Protein AF-A0A1Q9F439-F1 (afdb_monomer_lite)

Sequence (321 aa):
MSSTDAGDPAGPLLIVIPGRSGREPVLRRLVAEVGPVAVLVPARFASYCAWAHSLAAAWIEFGSPGGAPTAPICADEAWEAVSRWMAAGGPKPLGCTTWDEWGIEICAHLCAKERLNLPYTPLETVRQVRNKARFREACVKGGVPAPRFANIHSKAESSLPSGCLSTRGPVPHFAVVPAPGDKAPPNLQSRPLAPAAARLMRTCSALTSGPASCAATQQVTQRVQALHDDDPAVPEDLKPGLVAILAHLATLPLSRPAAWTFPVILKPAKGAGSYYCLKAESEDHLLEAFPRLNESLLGEQKTPQEDAAAGWVLEARIGKP

Foldseek 3Di:
DDPDPPDDPAAAEEEECQAAPVCVVVLQVCCVPVNAYEYEYELCCCVRRVNCVVSHPYYWYFDDNPDQLQAQDDLVRSQVRVVVCVVVVHDQHQYYDYPFQSCQLSRLSCCDCVHSVYDHDHSVNSVQCQFQVSVQVVCVVVVHDDFFKAFDADLVCLPALGPDGPPDDDDDDDDDDDDDDDDDDDDPPDDDDDPVVVVLVVLLVVPVVDPRALVSLVVNLVVLVCCLPPDPPDDPVCNVVSVVSNVVSVVPPSDRRDPADDQKWKDQRGDDDCQLIDGQGDSVSCSVCVVVSLCCQCVDSNHHPVSSSSGMMIGRDPDDD

Organism: Symbiodinium mic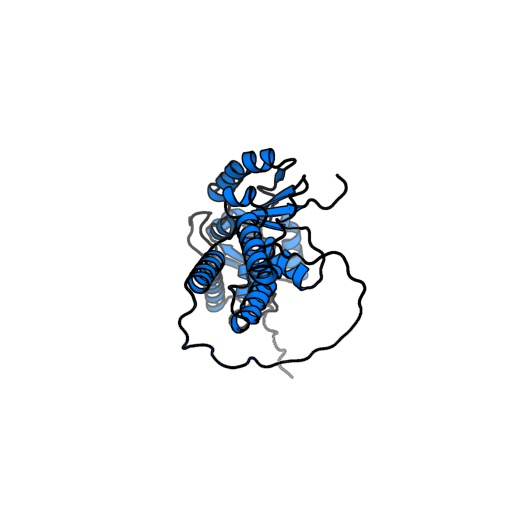roadriaticum (NCBI:txid2951)

Structure (mmCIF, N/CA/C/O backbone):
data_AF-A0A1Q9F439-F1
#
_entry.id   AF-A0A1Q9F439-F1
#
loop_
_atom_site.group_PDB
_atom_site.id
_atom_site.type_symbol
_atom_site.label_atom_id
_atom_site.label_alt_id
_atom_site.label_comp_id
_atom_site.label_asym_id
_atom_site.label_entity_id
_atom_site.label_seq_id
_atom_site.pdbx_PDB_ins_code
_atom_site.Cartn_x
_atom_site.Cartn_y
_atom_site.Cartn_z
_atom_site.occupancy
_atom_site.B_iso_or_equiv
_atom_site.auth_seq_id
_atom_site.auth_comp_id
_atom_site.auth_asym_id
_atom_site.auth_atom_id
_atom_site.pdbx_PDB_model_num
ATOM 1 N N . MET A 1 1 ? 19.043 -26.797 -41.240 1.00 45.38 1 MET A N 1
ATOM 2 C CA . MET A 1 1 ? 19.751 -25.974 -40.239 1.00 45.38 1 MET A CA 1
ATOM 3 C C . MET A 1 1 ? 18.736 -24.964 -39.738 1.00 45.38 1 MET A C 1
ATOM 5 O O . MET A 1 1 ? 18.453 -24.010 -40.449 1.00 45.38 1 MET A O 1
ATOM 9 N N . SER A 1 2 ? 18.061 -25.277 -38.629 1.00 46.69 2 SER A N 1
ATOM 10 C CA . SER A 1 2 ? 17.077 -24.378 -38.023 1.00 46.69 2 SER A CA 1
ATOM 11 C C . SER A 1 2 ? 17.818 -23.164 -37.482 1.00 46.69 2 SER A C 1
ATOM 13 O O . SER A 1 2 ? 18.817 -23.325 -36.779 1.00 46.69 2 SER A O 1
ATOM 15 N N . SER A 1 3 ? 17.354 -21.972 -37.847 1.00 54.41 3 SER A N 1
ATOM 16 C CA . SER A 1 3 ? 17.795 -20.728 -37.233 1.00 54.41 3 SER A CA 1
ATOM 17 C C . SER A 1 3 ? 17.699 -20.890 -35.724 1.00 54.41 3 SER A C 1
ATOM 19 O O . SER A 1 3 ? 16.640 -21.222 -35.198 1.00 54.41 3 SER A O 1
ATOM 21 N N . THR A 1 4 ? 18.821 -20.717 -35.040 1.00 50.94 4 THR A N 1
ATOM 22 C CA . THR A 1 4 ? 18.837 -20.454 -33.609 1.00 50.94 4 THR A CA 1
ATOM 23 C C . THR A 1 4 ? 17.909 -19.272 -33.376 1.00 50.94 4 THR A C 1
ATOM 25 O O . THR A 1 4 ? 18.249 -18.160 -33.784 1.00 50.94 4 THR A O 1
ATOM 28 N N . ASP A 1 5 ? 16.735 -19.529 -32.795 1.00 56.59 5 ASP A N 1
ATOM 29 C CA . ASP A 1 5 ? 15.923 -18.501 -32.157 1.00 56.59 5 ASP A CA 1
ATOM 30 C C . ASP A 1 5 ? 16.870 -17.758 -31.222 1.00 56.59 5 ASP A C 1
ATOM 32 O O . ASP A 1 5 ? 17.299 -18.287 -30.192 1.00 56.59 5 ASP A O 1
ATOM 36 N N . ALA A 1 6 ? 17.290 -16.566 -31.636 1.00 56.91 6 ALA A N 1
ATOM 37 C CA . ALA A 1 6 ? 17.913 -15.618 -30.742 1.00 56.91 6 ALA A CA 1
ATOM 38 C C . ALA A 1 6 ? 16.811 -15.268 -29.746 1.00 56.91 6 ALA A C 1
ATOM 40 O O . ALA A 1 6 ? 15.977 -14.417 -30.036 1.00 56.91 6 ALA A O 1
ATOM 41 N N . GLY A 1 7 ? 16.727 -16.052 -28.663 1.00 65.88 7 GLY A N 1
ATOM 42 C CA . GLY A 1 7 ? 15.668 -15.942 -27.674 1.00 65.88 7 GLY A CA 1
ATOM 43 C C . GLY A 1 7 ? 15.527 -14.483 -27.288 1.00 65.88 7 GLY A C 1
ATOM 44 O O . GLY A 1 7 ? 16.537 -13.842 -26.982 1.00 65.88 7 GLY A O 1
ATOM 45 N N . ASP A 1 8 ? 14.302 -13.966 -27.391 1.00 69.06 8 ASP A N 1
ATOM 46 C CA . ASP A 1 8 ? 14.016 -12.571 -27.084 1.00 69.06 8 ASP A CA 1
ATOM 47 C C . ASP A 1 8 ? 14.714 -12.199 -25.771 1.00 69.06 8 ASP A C 1
ATOM 49 O O . ASP A 1 8 ? 14.625 -12.962 -24.796 1.00 69.06 8 ASP A O 1
ATOM 53 N N . PRO A 1 9 ? 15.457 -11.078 -25.734 1.00 72.06 9 PRO A N 1
ATOM 54 C CA . PRO A 1 9 ? 16.192 -10.692 -24.545 1.00 72.06 9 PRO A CA 1
ATOM 55 C C . PRO A 1 9 ? 15.224 -10.649 -23.364 1.00 72.06 9 PRO A C 1
ATOM 57 O O . PRO A 1 9 ? 14.194 -9.974 -23.414 1.00 72.06 9 PRO A O 1
ATOM 60 N N . ALA A 1 10 ? 15.549 -11.407 -22.315 1.00 85.75 10 ALA A N 1
ATOM 61 C CA . ALA A 1 10 ? 14.721 -11.495 -21.124 1.00 85.75 10 ALA A CA 1
ATOM 62 C C . ALA A 1 10 ? 14.456 -10.081 -20.583 1.00 85.75 10 ALA A C 1
ATOM 64 O O . ALA A 1 10 ? 15.386 -9.332 -20.278 1.00 85.75 10 ALA A O 1
ATOM 65 N N . GLY A 1 11 ? 13.179 -9.704 -20.507 1.00 94.88 11 GLY A N 1
ATOM 66 C CA . GLY A 1 11 ? 12.776 -8.411 -19.971 1.00 94.88 11 GLY A CA 1
ATOM 67 C C . GLY A 1 11 ? 13.132 -8.257 -18.485 1.00 94.88 11 GLY A C 1
ATOM 68 O O . GLY A 1 11 ? 13.355 -9.246 -17.786 1.00 94.88 11 GLY A O 1
ATOM 69 N N . PRO A 1 12 ? 13.186 -7.025 -17.962 1.00 97.75 12 PRO A N 1
ATOM 70 C CA . PRO A 1 12 ? 13.589 -6.788 -16.587 1.00 97.75 12 PRO A CA 1
ATOM 71 C C . PRO A 1 12 ? 12.487 -7.161 -15.589 1.00 97.75 12 PRO A C 1
ATOM 73 O O . PRO A 1 12 ? 11.298 -7.207 -15.918 1.00 97.75 12 PRO A O 1
ATOM 76 N N . LEU A 1 13 ? 12.870 -7.330 -14.326 1.00 98.00 13 LEU A N 1
ATOM 77 C CA . LEU A 1 13 ? 11.930 -7.248 -13.208 1.00 98.00 13 LEU A CA 1
ATOM 78 C C . LEU A 1 13 ? 11.653 -5.770 -12.889 1.00 98.00 13 LEU A C 1
ATOM 80 O O . LEU A 1 13 ? 12.587 -5.004 -12.651 1.00 98.00 13 LEU A O 1
ATOM 84 N N . LEU A 1 14 ? 10.383 -5.361 -12.859 1.00 98.56 14 LEU A N 1
ATOM 85 C CA . LEU A 1 14 ? 9.990 -4.001 -12.484 1.00 98.56 14 LEU A CA 1
ATOM 86 C C . LEU A 1 14 ? 9.833 -3.882 -10.960 1.00 98.56 14 LEU A C 1
ATOM 88 O O . LEU A 1 14 ? 8.968 -4.522 -10.362 1.00 98.56 14 LEU A O 1
ATOM 92 N N . ILE A 1 15 ? 10.646 -3.041 -10.328 1.00 98.38 15 ILE A N 1
ATOM 93 C CA . ILE A 1 15 ? 10.561 -2.715 -8.902 1.00 98.38 15 ILE A CA 1
ATOM 94 C C . ILE A 1 15 ? 9.843 -1.377 -8.742 1.00 98.38 15 ILE A C 1
ATOM 96 O O . ILE A 1 15 ? 10.367 -0.330 -9.116 1.00 98.38 15 ILE A O 1
ATOM 100 N N . VAL A 1 16 ? 8.645 -1.403 -8.168 1.00 98.19 16 VAL A N 1
ATOM 101 C CA . VAL A 1 16 ? 7.854 -0.207 -7.871 1.00 98.19 16 VAL A CA 1
ATOM 102 C C . VAL A 1 16 ? 8.207 0.272 -6.471 1.00 98.19 16 VAL A C 1
ATOM 104 O O . VAL A 1 16 ? 8.000 -0.466 -5.516 1.00 98.19 16 VAL A O 1
ATOM 107 N N . ILE A 1 17 ? 8.725 1.497 -6.352 1.00 96.31 17 ILE A N 1
ATOM 108 C CA . ILE A 1 17 ? 9.110 2.144 -5.085 1.00 96.31 17 ILE A CA 1
ATOM 109 C C . ILE A 1 17 ? 9.991 1.208 -4.226 1.00 96.31 17 ILE A C 1
ATOM 111 O O . ILE A 1 17 ? 9.509 0.546 -3.306 1.00 96.31 17 ILE A O 1
ATOM 115 N N . PRO A 1 18 ? 11.312 1.145 -4.475 1.00 96.00 18 PRO A N 1
ATOM 116 C CA . PRO A 1 18 ? 12.203 0.215 -3.772 1.00 96.00 18 PRO A CA 1
ATOM 117 C C . PRO A 1 18 ? 12.380 0.536 -2.273 1.00 96.00 18 PRO A C 1
ATOM 119 O O . PRO A 1 18 ? 12.996 -0.237 -1.539 1.00 96.00 18 PRO A O 1
ATOM 122 N N . GLY A 1 19 ? 11.844 1.654 -1.779 1.00 93.44 19 GLY A N 1
ATOM 123 C CA . GLY A 1 19 ? 11.908 2.014 -0.366 1.00 93.44 19 GLY A CA 1
ATOM 124 C C . GLY A 1 19 ? 13.275 2.575 0.042 1.00 93.44 19 GLY A C 1
ATOM 125 O O . GLY A 1 19 ? 13.965 3.215 -0.748 1.00 93.44 19 GLY A O 1
ATOM 126 N N . ARG A 1 20 ? 13.678 2.342 1.299 1.00 93.38 20 ARG A N 1
ATOM 127 C CA . ARG A 1 20 ? 14.967 2.801 1.862 1.00 93.38 20 ARG A CA 1
ATOM 128 C C . ARG A 1 20 ? 16.137 1.889 1.492 1.00 93.38 20 ARG A C 1
ATOM 130 O O . ARG A 1 20 ? 15.957 0.693 1.271 1.00 93.38 20 ARG A O 1
ATOM 137 N N . SER A 1 21 ? 17.352 2.432 1.591 1.00 95.56 21 SER A N 1
ATOM 138 C CA . SER A 1 21 ? 18.624 1.749 1.295 1.00 95.56 21 SER A CA 1
ATOM 139 C C . SER A 1 21 ? 18.876 0.460 2.082 1.00 95.56 21 SER A C 1
ATOM 141 O O . SER A 1 21 ? 19.642 -0.385 1.635 1.00 95.56 21 SER A O 1
ATOM 143 N N . GLY A 1 22 ? 18.174 0.221 3.195 1.00 95.75 22 GLY A N 1
ATOM 144 C CA . GLY A 1 22 ? 18.203 -1.075 3.886 1.00 95.75 22 GLY A CA 1
ATOM 145 C C . GLY A 1 22 ? 17.764 -2.269 3.017 1.00 95.75 22 GLY A C 1
ATOM 146 O O . GLY A 1 22 ? 17.985 -3.415 3.402 1.00 95.75 22 GLY A O 1
ATOM 147 N N . ARG A 1 23 ? 17.152 -2.026 1.848 1.00 96.06 23 ARG A N 1
ATOM 148 C CA . ARG A 1 23 ? 16.781 -3.050 0.857 1.00 96.06 23 ARG A CA 1
ATOM 149 C C . ARG A 1 23 ? 17.854 -3.317 -0.203 1.00 96.06 23 ARG A C 1
ATOM 151 O O . ARG A 1 23 ? 17.682 -4.231 -1.006 1.00 96.06 23 ARG A O 1
ATOM 158 N N . GLU A 1 24 ? 18.969 -2.590 -0.192 1.00 97.62 24 GLU A N 1
ATOM 159 C CA . GLU A 1 24 ? 20.042 -2.743 -1.179 1.00 97.62 24 GLU A CA 1
ATOM 160 C C . GLU A 1 24 ? 20.570 -4.183 -1.316 1.00 97.62 24 GLU A C 1
ATOM 162 O O . GLU A 1 24 ? 20.678 -4.648 -2.455 1.00 97.62 24 GLU A O 1
ATOM 167 N N . PRO A 1 25 ? 20.811 -4.950 -0.228 1.00 98.06 25 PRO A N 1
ATOM 168 C CA . PRO A 1 25 ? 21.253 -6.339 -0.360 1.00 98.06 25 PRO A CA 1
ATOM 169 C C . PRO A 1 25 ? 20.264 -7.221 -1.137 1.00 98.06 25 PRO A C 1
ATOM 171 O O . PRO A 1 25 ? 20.678 -8.109 -1.880 1.00 98.06 25 PRO A O 1
ATOM 174 N N . VAL A 1 26 ? 18.958 -6.956 -1.008 1.00 97.12 26 VAL A N 1
ATOM 175 C CA . VAL A 1 26 ? 17.908 -7.690 -1.731 1.00 97.12 26 VAL A CA 1
ATOM 176 C C . VAL A 1 26 ? 17.934 -7.329 -3.215 1.00 97.12 26 VAL A C 1
ATOM 178 O O . VAL A 1 26 ? 17.889 -8.224 -4.055 1.00 97.12 26 VAL A O 1
ATOM 181 N N . LEU A 1 27 ? 18.063 -6.039 -3.550 1.00 97.75 27 LEU A N 1
ATOM 182 C CA . LEU A 1 27 ? 18.121 -5.597 -4.946 1.00 97.75 27 LEU A CA 1
ATOM 183 C C . LEU A 1 27 ? 19.365 -6.137 -5.662 1.00 97.75 27 LEU A C 1
ATOM 185 O O . LEU A 1 27 ? 19.248 -6.646 -6.772 1.00 97.75 27 LEU A O 1
ATOM 189 N N . ARG A 1 28 ? 20.538 -6.107 -5.010 1.00 98.31 28 ARG A N 1
ATOM 190 C CA . ARG A 1 28 ? 21.777 -6.692 -5.558 1.00 98.31 28 ARG A CA 1
ATOM 191 C C . ARG A 1 28 ? 21.615 -8.176 -5.869 1.00 98.31 28 ARG A C 1
ATOM 193 O O . ARG A 1 28 ? 22.034 -8.626 -6.930 1.00 98.31 28 ARG A O 1
ATOM 200 N N . ARG A 1 29 ? 20.986 -8.924 -4.958 1.00 97.62 29 ARG A N 1
ATOM 201 C CA . ARG A 1 29 ? 20.718 -10.350 -5.152 1.00 97.62 29 ARG A CA 1
ATOM 202 C C . ARG A 1 29 ? 19.773 -10.599 -6.329 1.00 97.62 29 ARG A C 1
ATOM 204 O O . ARG A 1 29 ? 20.054 -11.474 -7.136 1.00 97.62 29 ARG A O 1
ATOM 211 N N . LEU A 1 30 ? 18.704 -9.810 -6.463 1.00 96.31 30 LEU A N 1
ATOM 212 C CA . LEU A 1 30 ? 17.798 -9.907 -7.613 1.00 96.31 30 LEU A CA 1
ATOM 213 C C . LEU A 1 30 ? 18.517 -9.628 -8.933 1.00 96.31 30 LEU A C 1
ATOM 215 O O . LEU A 1 30 ? 18.353 -10.395 -9.874 1.00 96.31 30 LEU A O 1
ATOM 219 N N . VAL A 1 31 ? 19.354 -8.588 -8.988 1.00 97.19 31 VAL A N 1
ATOM 220 C CA . VAL A 1 31 ? 20.146 -8.279 -10.189 1.00 97.19 31 VAL A CA 1
ATOM 221 C C . VAL A 1 31 ? 21.073 -9.440 -10.563 1.00 97.19 31 VAL A C 1
ATOM 223 O O . VAL A 1 31 ? 21.191 -9.779 -11.736 1.00 97.19 31 VAL A O 1
ATOM 226 N N . ALA A 1 32 ? 21.705 -10.071 -9.569 1.00 97.19 32 ALA A N 1
ATOM 227 C CA . ALA A 1 32 ? 22.630 -11.181 -9.786 1.00 97.19 32 ALA A CA 1
ATOM 228 C C . ALA A 1 32 ? 21.940 -12.501 -10.184 1.00 97.19 32 ALA A C 1
ATOM 230 O O . ALA A 1 32 ? 22.484 -13.242 -10.996 1.00 97.19 32 ALA A O 1
ATOM 231 N N . GLU A 1 33 ? 20.778 -12.814 -9.601 1.00 96.00 33 GLU A N 1
ATOM 232 C CA . GLU A 1 33 ? 20.110 -14.117 -9.770 1.00 96.00 33 GLU A CA 1
ATOM 233 C C . GLU A 1 33 ? 19.005 -14.111 -10.837 1.00 96.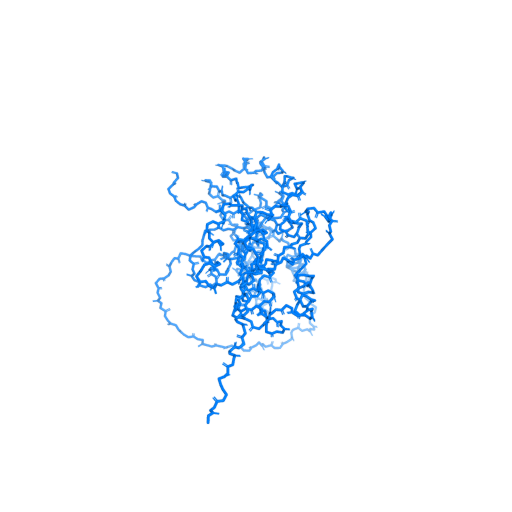00 33 GLU A C 1
ATOM 235 O O . GLU A 1 33 ? 18.782 -15.127 -11.490 1.00 96.00 33 GLU A O 1
ATOM 240 N N . VAL A 1 34 ? 18.296 -12.990 -11.003 1.00 94.75 34 VAL A N 1
ATOM 241 C CA . VAL A 1 34 ? 17.135 -12.869 -11.906 1.00 94.75 34 VAL A CA 1
ATOM 242 C C . VAL A 1 34 ? 17.500 -12.120 -13.187 1.00 94.75 34 VAL A C 1
ATOM 244 O O . VAL A 1 34 ? 16.944 -12.412 -14.243 1.00 94.75 34 VAL A O 1
ATOM 247 N N . GLY A 1 35 ? 18.448 -11.182 -13.111 1.00 95.81 35 GLY A N 1
ATOM 248 C CA . GLY A 1 35 ? 18.896 -10.372 -14.241 1.00 95.81 35 GLY A CA 1
ATOM 249 C C . GLY A 1 35 ? 18.504 -8.896 -14.112 1.00 95.81 35 GLY A C 1
ATOM 250 O O . GLY A 1 35 ? 18.332 -8.395 -13.000 1.00 95.81 35 GLY A O 1
ATOM 251 N N . PRO A 1 36 ? 18.394 -8.157 -15.231 1.00 97.31 36 PRO A N 1
ATOM 252 C CA . PRO A 1 36 ? 18.159 -6.718 -15.210 1.00 97.31 36 PRO A CA 1
ATOM 253 C C . PRO A 1 36 ? 16.909 -6.324 -14.414 1.00 97.31 36 PRO A C 1
ATOM 255 O O . PRO A 1 36 ? 15.866 -6.973 -14.484 1.00 97.31 36 PRO A O 1
ATOM 258 N N . VAL A 1 37 ? 16.995 -5.207 -13.694 1.00 98.06 37 VAL A N 1
ATOM 259 C CA . VAL A 1 37 ? 15.860 -4.624 -12.969 1.00 98.06 37 VAL A CA 1
ATOM 260 C C . VAL A 1 37 ? 15.571 -3.224 -13.497 1.00 98.06 37 VAL A C 1
ATOM 262 O O . VAL A 1 37 ? 16.490 -2.445 -13.746 1.00 98.06 37 VAL A O 1
ATOM 265 N N . ALA A 1 38 ? 14.296 -2.895 -13.660 1.00 98.50 38 ALA A N 1
ATOM 266 C CA . ALA A 1 38 ? 13.834 -1.536 -13.910 1.00 98.50 38 ALA A CA 1
ATOM 267 C C . ALA A 1 38 ? 13.207 -1.002 -12.622 1.00 98.50 38 ALA A C 1
ATOM 269 O O . ALA A 1 38 ? 12.510 -1.740 -11.928 1.00 98.50 38 ALA A O 1
ATOM 270 N N . VAL A 1 39 ? 13.436 0.263 -12.287 1.00 98.50 39 VAL A N 1
ATOM 271 C CA . VAL A 1 39 ? 12.846 0.895 -11.101 1.00 98.50 39 VAL A CA 1
ATOM 272 C C . VAL A 1 39 ? 11.812 1.920 -11.540 1.00 98.50 39 VAL A C 1
ATOM 274 O O . VAL A 1 39 ? 12.122 2.803 -12.334 1.00 98.50 39 VAL A O 1
ATOM 277 N N . LEU A 1 40 ? 10.595 1.804 -11.007 1.00 98.50 40 LEU A N 1
ATOM 278 C CA . LEU A 1 40 ? 9.513 2.768 -11.177 1.00 98.50 40 LEU A CA 1
ATOM 279 C C . LEU A 1 40 ? 9.299 3.534 -9.872 1.00 98.50 40 LEU A C 1
ATOM 281 O O . LEU A 1 40 ? 9.038 2.931 -8.827 1.00 98.50 40 LEU A O 1
ATOM 285 N N . VAL A 1 41 ? 9.366 4.861 -9.927 1.00 97.19 41 VAL A N 1
ATOM 286 C CA . VAL A 1 41 ? 9.266 5.710 -8.737 1.00 97.19 41 VAL A CA 1
ATOM 287 C C . VAL A 1 41 ? 8.449 6.978 -9.018 1.00 97.19 41 VAL A C 1
ATOM 289 O O . VAL A 1 41 ? 8.610 7.591 -10.073 1.00 97.19 41 VAL A O 1
ATOM 292 N N . PRO A 1 42 ? 7.572 7.422 -8.099 1.00 95.75 42 PRO A N 1
ATOM 293 C CA . PRO A 1 42 ? 7.022 8.768 -8.177 1.00 95.75 42 PRO A CA 1
ATOM 294 C C . PRO A 1 42 ? 8.164 9.790 -8.114 1.00 95.75 42 PRO A C 1
ATOM 296 O O . PRO A 1 42 ? 9.022 9.672 -7.241 1.00 95.75 42 PRO A O 1
ATOM 299 N N . ALA A 1 43 ? 8.156 10.833 -8.945 1.00 95.19 43 ALA A N 1
ATOM 300 C CA . ALA A 1 43 ? 9.218 11.846 -8.999 1.00 95.19 43 ALA A CA 1
ATOM 301 C C . ALA A 1 43 ? 9.526 12.451 -7.612 1.00 95.19 43 ALA A C 1
ATOM 303 O O . ALA A 1 43 ? 10.677 12.658 -7.231 1.00 95.19 43 ALA A O 1
ATOM 304 N N . ARG A 1 44 ? 8.497 12.642 -6.777 1.00 90.19 44 ARG A N 1
ATOM 305 C CA . ARG A 1 44 ? 8.644 13.129 -5.391 1.00 90.19 44 ARG A CA 1
ATOM 306 C C . ARG A 1 44 ? 9.368 12.169 -4.431 1.00 90.19 44 ARG A C 1
ATOM 308 O O . ARG A 1 44 ? 9.801 12.594 -3.366 1.00 90.19 44 ARG A O 1
ATOM 315 N N . PHE A 1 45 ? 9.496 10.890 -4.781 1.00 92.56 45 PHE A N 1
ATOM 316 C CA . PHE A 1 45 ? 10.245 9.874 -4.032 1.00 92.56 45 PHE A CA 1
ATOM 317 C C . PHE A 1 45 ? 11.586 9.519 -4.688 1.00 92.56 45 PHE A C 1
ATOM 319 O O . PHE A 1 45 ? 12.275 8.624 -4.193 1.00 92.56 45 PHE A O 1
ATOM 326 N N . ALA A 1 46 ? 11.992 10.221 -5.752 1.00 94.12 46 ALA A N 1
ATOM 327 C CA . ALA A 1 46 ? 13.241 9.942 -6.456 1.00 94.12 46 ALA A CA 1
ATOM 328 C C . ALA A 1 46 ? 14.457 10.019 -5.517 1.00 94.12 46 ALA A C 1
ATOM 330 O O . ALA A 1 46 ? 15.245 9.079 -5.455 1.00 94.12 46 ALA A O 1
ATOM 331 N N . SER A 1 47 ? 14.559 11.067 -4.690 1.00 93.56 47 SER A N 1
ATOM 332 C CA . SER A 1 47 ? 15.654 11.215 -3.715 1.00 93.56 47 SER A CA 1
ATOM 333 C C . SER A 1 47 ? 15.647 10.127 -2.635 1.00 93.56 47 SER A C 1
ATOM 335 O O . SER A 1 47 ? 16.697 9.603 -2.271 1.00 93.56 47 SER A O 1
ATOM 337 N N . TYR A 1 48 ? 14.462 9.736 -2.161 1.00 92.00 48 TYR A N 1
ATOM 338 C CA . TYR A 1 48 ? 14.275 8.658 -1.186 1.00 92.00 48 TYR A CA 1
ATOM 339 C C . TYR A 1 48 ? 14.736 7.293 -1.726 1.00 92.00 48 TYR A C 1
ATOM 341 O O . TYR A 1 48 ? 15.303 6.490 -0.983 1.00 92.00 48 TYR A O 1
ATOM 349 N N . CYS A 1 49 ? 14.548 7.060 -3.028 1.00 96.00 49 CYS A N 1
ATOM 350 C CA . CYS A 1 49 ? 14.905 5.819 -3.713 1.00 96.00 49 CYS A CA 1
ATOM 351 C C . CYS A 1 49 ? 16.264 5.878 -4.435 1.00 96.00 49 CYS A C 1
ATOM 353 O O . CYS A 1 49 ? 16.660 4.888 -5.047 1.00 96.00 49 CYS A O 1
ATOM 355 N N . ALA A 1 50 ? 16.985 7.005 -4.379 1.00 97.12 50 ALA A N 1
ATOM 356 C CA . ALA A 1 50 ? 18.160 7.270 -5.219 1.00 97.12 50 ALA A CA 1
ATOM 357 C C . ALA A 1 50 ? 19.301 6.257 -5.039 1.00 97.12 50 ALA A C 1
ATOM 359 O O . ALA A 1 50 ? 20.110 6.065 -5.940 1.00 97.12 50 ALA A O 1
ATOM 360 N N . TRP A 1 51 ? 19.356 5.557 -3.904 1.00 97.38 51 TRP A N 1
ATOM 361 C CA . TRP A 1 51 ? 20.319 4.476 -3.678 1.00 97.38 51 TRP A CA 1
ATOM 362 C C . TRP A 1 51 ? 20.199 3.342 -4.717 1.00 97.38 51 TRP A C 1
ATOM 364 O O . TRP A 1 51 ? 21.191 2.680 -5.014 1.00 97.38 51 TRP A O 1
ATOM 374 N N . ALA A 1 52 ? 19.011 3.129 -5.298 1.00 97.81 52 ALA A N 1
ATOM 375 C CA . ALA A 1 52 ? 18.756 2.063 -6.265 1.00 97.81 52 ALA A CA 1
ATOM 376 C C . ALA A 1 52 ? 19.226 2.400 -7.693 1.00 97.81 52 ALA A C 1
ATOM 378 O O . ALA A 1 52 ? 19.317 1.496 -8.523 1.00 97.81 52 ALA A O 1
ATOM 379 N N . HIS A 1 53 ? 19.567 3.664 -7.988 1.00 97.81 53 HIS A N 1
ATOM 380 C CA . HIS A 1 53 ? 19.953 4.108 -9.335 1.00 97.81 53 HIS A CA 1
ATOM 381 C C . HIS A 1 53 ? 21.142 3.330 -9.909 1.00 97.81 53 HIS A C 1
ATOM 383 O O . HIS A 1 53 ? 21.146 3.001 -11.088 1.00 97.81 53 HIS A O 1
ATOM 389 N N . SER A 1 54 ? 22.143 3.022 -9.077 1.00 97.56 54 SER A N 1
ATOM 390 C CA . SER A 1 54 ? 23.366 2.328 -9.507 1.00 97.56 54 SER A CA 1
ATOM 391 C C . SER A 1 54 ? 23.158 0.841 -9.816 1.00 97.56 54 SER A C 1
ATOM 393 O O . SER A 1 54 ? 24.040 0.208 -10.390 1.00 97.56 54 SER A O 1
ATOM 395 N N . LEU A 1 55 ? 22.009 0.281 -9.423 1.00 98.00 55 LEU A N 1
ATOM 396 C CA . LEU A 1 55 ? 21.652 -1.127 -9.611 1.00 98.00 55 LEU A CA 1
ATOM 397 C C . LEU A 1 55 ? 20.587 -1.323 -10.696 1.00 98.00 55 LEU A C 1
ATOM 399 O O . LEU A 1 55 ? 20.403 -2.440 -11.174 1.00 98.00 55 LEU A O 1
ATOM 403 N N . ALA A 1 56 ? 19.870 -0.262 -11.063 1.00 97.94 56 ALA A N 1
ATOM 404 C CA . ALA A 1 56 ? 18.786 -0.319 -12.026 1.00 97.94 56 ALA A CA 1
ATOM 405 C C . ALA A 1 56 ? 19.313 -0.231 -13.465 1.00 97.94 56 ALA A C 1
ATOM 407 O O . ALA A 1 56 ? 20.047 0.689 -13.815 1.00 97.94 56 ALA A O 1
ATOM 408 N N . ALA A 1 57 ? 18.880 -1.156 -14.320 1.00 97.88 57 ALA A N 1
ATOM 409 C CA . ALA A 1 57 ? 19.118 -1.092 -15.761 1.00 97.88 57 ALA A CA 1
ATOM 410 C C . ALA A 1 57 ? 18.269 0.001 -16.436 1.00 97.88 57 ALA A C 1
ATOM 412 O O . ALA A 1 57 ? 18.645 0.528 -17.479 1.00 97.88 57 ALA A O 1
ATOM 413 N N . ALA A 1 58 ? 17.126 0.344 -15.838 1.00 98.25 58 ALA A N 1
ATOM 414 C CA . ALA A 1 58 ? 16.281 1.454 -16.256 1.00 98.25 58 ALA A CA 1
ATOM 415 C C . ALA A 1 58 ? 15.674 2.158 -15.038 1.00 98.25 58 ALA A C 1
ATOM 417 O O . ALA A 1 58 ? 15.308 1.512 -14.055 1.00 98.25 58 ALA A O 1
ATOM 418 N N . TRP A 1 59 ? 15.533 3.479 -15.130 1.00 98.38 59 TRP A N 1
ATOM 419 C CA . TRP A 1 59 ? 14.908 4.320 -14.114 1.00 98.38 59 TRP A CA 1
ATOM 420 C C . TRP A 1 59 ? 13.732 5.070 -14.733 1.00 98.38 59 TRP A C 1
ATOM 422 O O . TRP A 1 59 ? 13.898 5.783 -15.722 1.00 98.38 59 TRP A O 1
ATOM 432 N N . ILE A 1 60 ? 12.542 4.866 -14.177 1.00 98.50 60 ILE A N 1
ATOM 433 C CA . ILE A 1 60 ? 11.278 5.358 -14.714 1.00 98.50 60 ILE A CA 1
ATOM 434 C C . ILE A 1 60 ? 10.626 6.216 -13.636 1.00 98.50 60 ILE A C 1
ATOM 436 O O . ILE A 1 60 ? 10.227 5.719 -12.582 1.00 98.50 60 ILE A O 1
ATOM 440 N N . GLU A 1 61 ? 10.504 7.510 -13.907 1.00 97.50 61 GLU A N 1
ATOM 441 C CA . GLU A 1 61 ? 9.815 8.444 -13.021 1.00 97.50 61 GLU A CA 1
ATOM 442 C C . GLU A 1 61 ? 8.408 8.756 -13.527 1.00 97.50 61 GLU A C 1
ATOM 444 O O . GLU A 1 61 ? 8.159 8.801 -14.735 1.00 97.50 61 GLU A O 1
ATOM 449 N N . PHE A 1 62 ? 7.484 9.001 -12.600 1.00 96.81 62 PHE A N 1
ATOM 450 C CA . PHE A 1 62 ? 6.126 9.442 -12.920 1.00 96.81 62 PHE A CA 1
ATOM 451 C C . PHE A 1 62 ? 5.613 10.510 -11.950 1.00 96.81 62 PHE A C 1
ATOM 453 O O . PHE A 1 62 ? 6.119 10.655 -10.835 1.00 96.81 62 PHE A O 1
ATOM 460 N N . GLY A 1 63 ? 4.598 11.262 -12.377 1.00 93.62 63 GLY A N 1
ATOM 461 C CA . GLY A 1 63 ? 4.097 12.434 -11.655 1.00 93.62 63 GLY A CA 1
ATOM 462 C C . GLY A 1 63 ? 5.032 13.649 -11.744 1.00 93.62 63 GLY A C 1
ATOM 463 O O . GLY A 1 63 ? 6.096 13.607 -12.364 1.00 93.62 63 GLY A O 1
ATOM 464 N N . SER A 1 64 ? 4.625 14.769 -11.143 1.00 87.50 64 SER A N 1
ATOM 465 C CA . SER A 1 64 ? 5.390 16.022 -11.203 1.00 87.50 64 SER A CA 1
ATOM 466 C C . SER A 1 64 ? 6.511 16.089 -10.153 1.00 87.50 64 SER A C 1
ATOM 468 O O . SER A 1 64 ? 6.268 15.787 -8.976 1.00 87.50 64 SER A O 1
ATOM 470 N N . PRO A 1 65 ? 7.714 16.572 -10.523 1.00 83.25 65 PRO A N 1
ATOM 471 C CA . PRO A 1 65 ? 8.729 16.974 -9.556 1.00 83.25 65 PRO A CA 1
ATOM 472 C C . PRO A 1 65 ? 8.156 18.051 -8.625 1.00 83.25 65 PRO A C 1
ATOM 474 O O . PRO A 1 65 ? 7.599 19.042 -9.090 1.00 83.25 65 PRO A O 1
ATOM 477 N N . GLY A 1 66 ? 8.259 17.855 -7.311 1.00 78.06 66 GLY A N 1
ATOM 478 C CA . GLY A 1 66 ? 7.755 18.822 -6.327 1.00 78.06 66 GLY A CA 1
ATOM 479 C C . GLY A 1 66 ? 6.251 18.758 -6.039 1.00 78.06 66 GLY A C 1
ATOM 480 O O . GLY A 1 66 ? 5.737 19.641 -5.355 1.00 78.06 66 GLY A O 1
ATOM 481 N N . GLY A 1 67 ? 5.540 17.723 -6.505 1.00 78.25 67 GLY A N 1
ATOM 482 C CA . GLY A 1 67 ? 4.186 17.447 -6.019 1.00 78.25 67 GLY A CA 1
ATOM 483 C C . GLY A 1 67 ? 4.158 17.350 -4.488 1.00 78.25 67 GLY A C 1
ATOM 484 O O . GLY A 1 67 ? 5.108 16.845 -3.882 1.00 78.25 67 GLY A O 1
ATOM 485 N N . ALA A 1 68 ? 3.079 17.840 -3.864 1.00 76.00 68 ALA A N 1
ATOM 486 C CA . ALA A 1 68 ? 2.936 17.808 -2.411 1.00 76.00 68 ALA A CA 1
ATOM 487 C C . ALA A 1 68 ? 3.186 16.378 -1.887 1.00 76.00 68 ALA A C 1
ATOM 489 O O . ALA A 1 68 ? 2.653 15.428 -2.468 1.00 76.00 68 ALA A O 1
ATOM 490 N N . PRO A 1 69 ? 3.958 16.189 -0.800 1.00 73.12 69 PRO A N 1
ATOM 491 C CA . PRO A 1 69 ? 4.235 14.856 -0.258 1.00 73.12 69 PRO A CA 1
ATOM 492 C C . PRO A 1 69 ? 2.967 14.045 0.080 1.00 73.12 69 PRO A C 1
ATOM 494 O O . PRO A 1 69 ? 2.986 12.818 0.011 1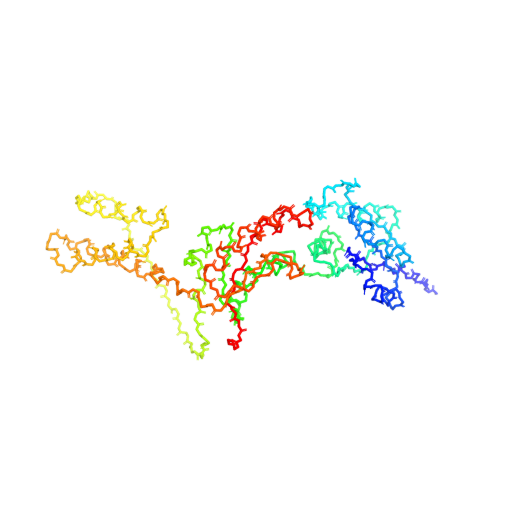.00 73.12 69 PRO A O 1
ATOM 497 N N . THR A 1 70 ? 1.858 14.739 0.358 1.00 75.00 70 THR A N 1
ATOM 498 C CA . THR A 1 70 ? 0.529 14.184 0.663 1.00 75.00 70 THR A CA 1
ATOM 499 C C . THR A 1 70 ? -0.343 13.892 -0.554 1.00 75.00 70 THR A C 1
ATOM 501 O O . THR A 1 70 ? -1.393 13.262 -0.395 1.00 75.00 70 THR A O 1
ATOM 504 N N . ALA A 1 71 ? 0.038 14.362 -1.749 1.00 80.00 71 ALA A N 1
ATOM 505 C CA . ALA A 1 71 ? -0.749 14.141 -2.955 1.00 80.00 71 ALA A CA 1
ATOM 506 C C . ALA A 1 71 ? -0.930 12.629 -3.171 1.00 80.00 71 ALA A C 1
ATOM 508 O O . ALA A 1 71 ? 0.019 11.874 -2.948 1.00 80.00 71 ALA A O 1
ATOM 509 N N . PRO A 1 72 ? -2.101 12.148 -3.608 1.00 82.19 72 PRO A N 1
ATOM 510 C CA . PRO A 1 72 ? -2.285 10.734 -3.924 1.00 82.19 72 PRO A CA 1
ATOM 511 C C . PRO A 1 72 ? -1.218 10.228 -4.909 1.00 82.19 72 PRO A C 1
ATOM 513 O O . PRO A 1 72 ? -0.696 10.993 -5.727 1.00 82.19 72 PRO A O 1
ATOM 516 N N . ILE A 1 73 ? -0.834 8.952 -4.812 1.00 86.25 73 ILE A N 1
ATOM 517 C CA . ILE A 1 73 ? -0.032 8.330 -5.874 1.00 86.25 73 ILE A CA 1
ATOM 518 C C . ILE A 1 73 ? -1.004 7.808 -6.925 1.00 86.25 73 ILE A C 1
ATOM 520 O O . ILE A 1 73 ? -1.789 6.903 -6.652 1.00 86.25 73 ILE A O 1
ATOM 524 N N . CYS A 1 74 ? -0.953 8.379 -8.126 1.00 91.69 74 CYS A N 1
ATOM 525 C CA . CYS A 1 74 ? -1.832 7.978 -9.211 1.00 91.69 74 CYS A CA 1
ATOM 526 C C . CYS A 1 74 ? -1.271 6.744 -9.925 1.00 91.69 74 CYS A C 1
ATOM 528 O O . CYS A 1 74 ? -0.201 6.779 -10.535 1.00 91.69 74 CYS A O 1
ATOM 530 N N . ALA A 1 75 ? -2.001 5.635 -9.853 1.00 94.44 75 ALA A N 1
ATOM 531 C CA . ALA A 1 75 ? -1.586 4.389 -10.480 1.00 94.44 75 ALA A CA 1
ATOM 532 C C . ALA A 1 75 ? -1.716 4.436 -12.025 1.00 94.44 75 ALA A C 1
ATOM 534 O O . ALA A 1 75 ? -1.007 3.707 -12.722 1.00 94.44 75 ALA A O 1
ATOM 535 N N . ASP A 1 76 ? -2.551 5.329 -12.567 1.00 95.44 76 ASP A N 1
ATOM 536 C CA . ASP A 1 76 ? -2.637 5.583 -14.011 1.00 95.44 76 ASP A CA 1
ATOM 537 C C . ASP A 1 76 ? -1.406 6.335 -14.531 1.00 95.44 76 ASP A C 1
ATOM 539 O O . ASP A 1 76 ? -0.816 5.907 -15.519 1.00 95.44 76 ASP A O 1
ATOM 543 N N . GLU A 1 77 ? -0.922 7.358 -13.817 1.00 96.19 77 GLU A N 1
ATOM 544 C CA . GLU A 1 77 ? 0.337 8.045 -14.164 1.00 96.19 77 GLU A CA 1
ATOM 545 C C . GLU A 1 77 ? 1.529 7.074 -14.169 1.00 96.19 77 GLU A C 1
ATOM 547 O O . GLU A 1 77 ? 2.409 7.144 -15.031 1.00 96.19 77 GLU A O 1
ATOM 552 N N . ALA A 1 78 ? 1.548 6.134 -13.218 1.00 97.38 78 ALA A N 1
ATOM 553 C CA . ALA A 1 78 ? 2.555 5.081 -13.160 1.00 97.38 78 ALA A CA 1
ATOM 554 C C . ALA A 1 78 ? 2.517 4.198 -14.420 1.00 97.38 78 ALA A C 1
ATOM 556 O O . ALA A 1 78 ? 3.561 3.872 -14.988 1.00 97.38 78 ALA A O 1
ATOM 557 N N . TRP A 1 79 ? 1.320 3.840 -14.893 1.00 98.12 79 TRP A N 1
ATOM 558 C CA . TRP A 1 79 ? 1.157 3.083 -16.133 1.00 98.12 79 TRP A CA 1
ATOM 559 C C . TRP A 1 79 ? 1.540 3.880 -17.372 1.00 98.12 79 TRP A C 1
ATOM 561 O O . TRP A 1 79 ? 2.229 3.339 -18.229 1.00 98.12 79 TRP A O 1
ATOM 571 N N . GLU A 1 80 ? 1.162 5.152 -17.462 1.00 97.88 80 GLU A N 1
ATOM 572 C CA . GLU A 1 80 ? 1.566 6.028 -18.564 1.00 97.88 80 GLU A CA 1
ATOM 573 C C . GLU A 1 80 ? 3.090 6.180 -18.659 1.00 97.88 80 GLU A C 1
ATOM 575 O O . GLU A 1 80 ? 3.650 6.276 -19.751 1.00 97.88 80 GLU A O 1
ATOM 580 N N . ALA A 1 81 ? 3.798 6.202 -17.529 1.00 98.31 81 ALA A N 1
ATOM 581 C CA . ALA A 1 81 ? 5.258 6.230 -17.531 1.00 98.31 81 ALA A CA 1
ATOM 582 C C . ALA A 1 81 ? 5.859 4.906 -18.028 1.00 98.31 81 ALA A C 1
ATOM 584 O O . ALA A 1 81 ? 6.745 4.917 -18.884 1.00 98.31 81 ALA A O 1
ATOM 585 N N . VAL A 1 82 ? 5.341 3.768 -17.554 1.00 98.50 82 VAL A N 1
ATOM 586 C CA . VAL A 1 82 ? 5.782 2.438 -18.007 1.00 98.50 82 VAL A CA 1
ATOM 587 C C . VAL A 1 82 ? 5.456 2.218 -19.489 1.00 98.50 82 VAL A C 1
ATOM 589 O O . VAL A 1 82 ? 6.303 1.719 -20.227 1.00 98.50 82 VAL A O 1
ATOM 592 N N . SER A 1 83 ? 4.272 2.623 -19.955 1.00 98.31 83 SER A N 1
ATOM 593 C CA . SER A 1 83 ? 3.866 2.476 -21.356 1.00 98.31 83 SER A CA 1
ATOM 594 C C . SER A 1 83 ? 4.718 3.339 -22.286 1.00 98.31 83 SER A C 1
ATOM 596 O O . SER A 1 83 ? 5.181 2.836 -23.308 1.00 98.31 83 SER A O 1
ATOM 598 N N . ARG A 1 84 ? 5.021 4.589 -21.904 1.00 98.31 84 ARG A N 1
ATOM 599 C CA . ARG A 1 84 ? 5.950 5.455 -22.649 1.00 98.31 84 ARG A CA 1
ATOM 600 C C . ARG A 1 84 ? 7.359 4.881 -22.709 1.00 98.31 84 ARG A C 1
ATOM 602 O O . ARG A 1 84 ? 7.969 4.914 -23.773 1.00 98.31 84 ARG A O 1
ATOM 609 N N . TRP A 1 85 ? 7.867 4.339 -21.604 1.00 98.31 85 TRP A N 1
ATOM 610 C CA . TRP A 1 85 ? 9.175 3.684 -21.588 1.00 98.31 85 TRP A CA 1
ATOM 611 C C . TRP A 1 85 ? 9.218 2.470 -22.529 1.00 98.31 85 TRP A C 1
ATOM 613 O O . TRP A 1 85 ? 10.144 2.365 -23.331 1.00 98.31 85 TRP A O 1
ATOM 623 N N . MET A 1 86 ? 8.193 1.609 -22.512 1.00 97.88 86 MET A N 1
ATOM 624 C CA . MET A 1 86 ? 8.106 0.477 -23.446 1.00 97.88 86 MET A CA 1
ATOM 625 C C . MET A 1 86 ? 7.983 0.937 -24.907 1.00 97.88 86 MET A C 1
ATOM 627 O O . MET A 1 86 ? 8.662 0.408 -25.783 1.00 97.88 86 MET A O 1
ATOM 631 N N . ALA A 1 87 ? 7.173 1.965 -25.180 1.00 97.56 87 ALA A N 1
ATOM 632 C CA . ALA A 1 87 ? 7.023 2.536 -26.520 1.00 97.56 87 ALA A CA 1
ATOM 633 C C . ALA A 1 87 ? 8.324 3.167 -27.054 1.00 97.56 87 ALA A C 1
ATOM 635 O O . ALA A 1 87 ? 8.542 3.192 -28.262 1.00 97.56 87 ALA A O 1
ATOM 636 N N . ALA A 1 88 ? 9.205 3.631 -26.164 1.00 97.94 88 ALA A N 1
ATOM 637 C CA . ALA A 1 88 ? 10.533 4.143 -26.498 1.00 97.94 88 ALA A CA 1
ATOM 638 C C . ALA A 1 88 ? 11.595 3.037 -26.695 1.00 97.94 88 ALA A C 1
ATOM 640 O O . ALA A 1 88 ? 12.784 3.339 -26.775 1.00 97.94 88 ALA A O 1
ATOM 641 N N . GLY A 1 89 ? 11.186 1.765 -26.762 1.00 96.44 89 GLY A N 1
ATOM 642 C CA . GLY A 1 89 ? 12.081 0.616 -26.933 1.00 96.44 89 GLY A CA 1
ATOM 643 C C . GLY A 1 89 ? 12.489 -0.065 -25.625 1.00 96.44 89 GLY A C 1
ATOM 644 O O . GLY A 1 89 ? 13.335 -0.957 -25.642 1.00 96.44 89 GLY A O 1
ATOM 645 N N . GLY A 1 90 ? 11.902 0.328 -24.490 1.00 97.06 90 GLY A N 1
ATOM 646 C CA . GLY A 1 90 ? 12.057 -0.398 -23.234 1.00 97.06 90 GLY A CA 1
ATOM 647 C C . GLY A 1 90 ? 11.497 -1.827 -23.342 1.00 97.06 90 GLY A C 1
ATOM 648 O O . GLY A 1 90 ? 10.379 -2.006 -23.830 1.00 97.06 90 GLY A O 1
ATOM 649 N N . PRO A 1 91 ? 12.228 -2.862 -22.895 1.00 96.56 91 PRO A N 1
ATOM 650 C CA . PRO A 1 91 ? 11.722 -4.233 -22.910 1.00 96.56 91 PRO A CA 1
ATOM 651 C C . PRO A 1 91 ? 10.513 -4.391 -21.981 1.00 96.56 91 PRO A C 1
ATOM 653 O O . PRO A 1 91 ? 10.469 -3.821 -20.890 1.00 96.56 91 PRO A O 1
ATOM 656 N N . LYS A 1 92 ? 9.543 -5.223 -22.373 1.00 96.88 92 LYS A N 1
ATOM 657 C CA . LYS A 1 92 ? 8.394 -5.544 -21.517 1.00 96.88 92 LYS A CA 1
ATOM 658 C C . LYS A 1 92 ? 8.875 -6.196 -20.206 1.00 96.88 92 LYS A C 1
ATOM 660 O O . LYS A 1 92 ? 9.615 -7.176 -20.277 1.00 96.88 92 LYS A O 1
ATOM 665 N N . PRO A 1 93 ? 8.435 -5.733 -19.020 1.00 97.81 93 PRO A N 1
ATOM 666 C CA . PRO A 1 93 ? 8.768 -6.393 -17.762 1.00 97.81 93 PRO A CA 1
ATOM 667 C C . PRO A 1 93 ? 8.281 -7.846 -17.699 1.00 97.81 93 PRO A C 1
ATOM 669 O O . PRO A 1 93 ? 7.155 -8.139 -18.105 1.00 97.81 93 PRO A O 1
ATOM 672 N N . LEU A 1 94 ? 9.094 -8.736 -17.125 1.00 96.19 94 LEU A N 1
ATOM 673 C CA . LEU A 1 94 ? 8.729 -10.144 -16.876 1.00 96.19 94 LEU A CA 1
ATOM 674 C C . LEU A 1 94 ? 7.990 -10.348 -15.548 1.00 96.19 94 LEU A C 1
ATOM 676 O O . LEU A 1 94 ? 7.357 -11.376 -15.322 1.00 96.19 94 LEU A O 1
ATOM 680 N N . GLY A 1 95 ? 8.076 -9.363 -14.662 1.00 97.06 95 GLY A N 1
ATOM 681 C CA . GLY A 1 95 ? 7.451 -9.363 -13.350 1.00 97.06 95 GLY A CA 1
ATOM 682 C C . GLY A 1 95 ? 7.374 -7.942 -12.809 1.00 97.06 95 GLY A C 1
ATOM 683 O O . GLY A 1 95 ? 8.064 -7.045 -13.296 1.00 97.06 95 GLY A O 1
ATOM 684 N N . CYS A 1 96 ? 6.548 -7.737 -11.790 1.00 98.06 96 CYS A N 1
ATOM 685 C CA . CYS A 1 96 ? 6.438 -6.459 -11.103 1.00 98.06 96 CYS A CA 1
ATOM 686 C C . CYS A 1 96 ? 6.208 -6.698 -9.607 1.00 98.06 96 CYS A C 1
ATOM 688 O O . CYS A 1 96 ? 5.383 -7.526 -9.224 1.00 98.06 96 CYS A O 1
ATOM 690 N N . THR A 1 97 ? 6.968 -6.005 -8.760 1.00 97.44 97 THR A N 1
ATOM 691 C CA . THR A 1 97 ? 6.912 -6.160 -7.301 1.00 97.44 97 THR A CA 1
ATOM 692 C C . THR A 1 97 ? 7.274 -4.861 -6.580 1.00 97.44 97 THR A C 1
ATOM 694 O O . THR A 1 97 ? 7.829 -3.941 -7.177 1.00 97.44 97 THR A O 1
ATOM 697 N N . THR A 1 98 ? 6.960 -4.789 -5.289 1.00 96.69 98 THR A N 1
ATOM 698 C CA . THR A 1 98 ? 7.261 -3.666 -4.392 1.00 96.69 98 THR A CA 1
ATOM 699 C C . THR A 1 98 ? 7.679 -4.203 -3.023 1.00 96.69 98 THR A C 1
ATOM 701 O O . THR A 1 98 ? 7.277 -5.297 -2.619 1.00 96.69 98 THR A O 1
ATOM 704 N N . TRP A 1 99 ? 8.448 -3.412 -2.278 1.00 93.00 99 TRP A N 1
ATOM 705 C CA . TRP A 1 99 ? 8.690 -3.630 -0.842 1.00 93.00 99 TRP A CA 1
ATOM 706 C C . TRP A 1 99 ? 8.101 -2.529 0.033 1.00 93.00 99 TRP A C 1
ATOM 708 O O . TRP A 1 99 ? 8.252 -2.566 1.257 1.00 93.00 99 TRP A O 1
ATOM 718 N N . ASP A 1 100 ? 7.483 -1.544 -0.602 1.00 91.50 100 ASP A N 1
ATOM 719 C CA . ASP A 1 100 ? 6.938 -0.360 0.023 1.00 91.50 100 ASP A CA 1
ATOM 720 C C . ASP A 1 100 ? 5.408 -0.413 0.001 1.00 91.50 100 ASP A C 1
ATOM 722 O O . ASP A 1 100 ? 4.789 -0.814 -0.993 1.00 91.50 100 ASP A O 1
ATOM 726 N N . GLU A 1 101 ? 4.809 -0.010 1.119 1.00 89.50 101 GLU A N 1
ATOM 727 C CA . GLU A 1 101 ? 3.362 0.005 1.343 1.00 89.50 101 GLU A CA 1
ATOM 728 C C . GLU A 1 101 ? 2.630 0.843 0.288 1.00 89.50 101 GLU A C 1
ATOM 730 O O . GLU A 1 101 ? 1.536 0.482 -0.149 1.00 89.50 101 GLU A O 1
ATOM 735 N N . TRP A 1 102 ? 3.249 1.935 -0.165 1.00 88.50 102 TRP A N 1
ATOM 736 C CA . TRP A 1 102 ? 2.660 2.827 -1.157 1.00 88.50 102 TRP A CA 1
ATOM 737 C C . TRP A 1 102 ? 2.720 2.258 -2.581 1.00 88.50 102 TRP A C 1
ATOM 739 O O . TRP A 1 102 ? 1.964 2.686 -3.449 1.00 88.50 102 TRP A O 1
ATOM 749 N N . GLY A 1 103 ? 3.583 1.267 -2.827 1.00 94.00 103 GLY A N 1
ATOM 750 C CA . GLY A 1 103 ? 3.713 0.610 -4.127 1.00 94.00 103 GLY A CA 1
ATOM 751 C C . GLY A 1 103 ? 2.712 -0.523 -4.367 1.00 94.00 103 GLY A C 1
ATOM 752 O O . GLY A 1 103 ? 2.562 -0.957 -5.505 1.00 94.00 103 GLY A O 1
ATOM 753 N N . ILE A 1 104 ? 2.021 -1.027 -3.333 1.00 94.94 104 ILE A N 1
ATOM 754 C CA . ILE A 1 104 ? 1.258 -2.289 -3.439 1.00 94.94 104 ILE A CA 1
ATOM 755 C C . ILE A 1 104 ? 0.060 -2.149 -4.387 1.00 94.94 104 ILE A C 1
ATOM 757 O O . ILE A 1 104 ? -0.147 -3.004 -5.249 1.00 94.94 104 ILE A O 1
ATOM 761 N N . GLU A 1 105 ? -0.714 -1.064 -4.270 1.00 95.25 105 GLU A N 1
ATOM 762 C CA . GLU A 1 105 ? -1.835 -0.809 -5.190 1.00 95.25 105 GLU A CA 1
ATOM 763 C C . GLU A 1 105 ? -1.348 -0.545 -6.619 1.00 95.25 105 GLU A C 1
ATOM 765 O O . GLU A 1 105 ? -1.964 -1.023 -7.570 1.00 95.25 105 GLU A O 1
ATOM 770 N N . ILE A 1 106 ? -0.206 0.133 -6.773 1.00 96.88 106 ILE A N 1
ATOM 771 C CA . ILE A 1 106 ? 0.406 0.407 -8.077 1.00 96.88 106 ILE A CA 1
ATOM 772 C C . ILE A 1 106 ? 0.828 -0.900 -8.749 1.00 96.88 106 ILE A C 1
ATOM 774 O O . ILE A 1 106 ? 0.495 -1.115 -9.909 1.00 96.88 106 ILE A O 1
ATOM 778 N N . CYS A 1 107 ? 1.500 -1.806 -8.030 1.00 97.44 107 CYS A N 1
ATOM 779 C CA . CYS A 1 107 ? 1.872 -3.116 -8.562 1.00 97.44 107 CYS A CA 1
ATOM 780 C C . CYS A 1 107 ? 0.652 -3.910 -9.032 1.00 97.44 107 CYS A C 1
ATOM 782 O O . CYS A 1 107 ? 0.643 -4.394 -10.161 1.00 97.44 107 CYS A O 1
ATOM 784 N N . ALA A 1 108 ? -0.387 -4.023 -8.196 1.00 97.31 108 ALA A N 1
ATOM 785 C CA . ALA A 1 108 ? -1.602 -4.756 -8.558 1.00 97.31 108 ALA A CA 1
ATOM 786 C C . ALA A 1 108 ? -2.274 -4.176 -9.807 1.00 97.31 108 ALA A C 1
ATOM 788 O O . ALA A 1 108 ? -2.781 -4.914 -10.649 1.00 97.31 108 ALA A O 1
ATOM 789 N N . HIS A 1 109 ? -2.250 -2.853 -9.931 1.00 97.12 109 HIS A N 1
ATOM 790 C CA . HIS A 1 109 ? -2.812 -2.146 -11.063 1.00 97.12 109 HIS A CA 1
ATOM 791 C C . HIS A 1 109 ? -1.977 -2.324 -12.338 1.00 97.12 109 HIS A C 1
ATOM 793 O O . HIS A 1 109 ? -2.537 -2.663 -13.372 1.00 97.12 109 HIS A O 1
ATOM 799 N N . LEU A 1 110 ? -0.648 -2.182 -12.277 1.00 98.06 110 LEU A N 1
ATOM 800 C CA . LEU A 1 110 ? 0.255 -2.391 -13.419 1.00 98.06 110 LEU A CA 1
ATOM 801 C C . LEU A 1 110 ? 0.198 -3.820 -13.967 1.00 98.06 110 LEU A C 1
ATOM 803 O O . LEU A 1 110 ? 0.242 -4.015 -15.182 1.00 98.06 110 LEU A O 1
ATOM 807 N N . CYS A 1 111 ? 0.100 -4.819 -13.090 1.00 98.06 111 CYS A N 1
ATOM 808 C CA . CYS A 1 111 ? 0.072 -6.218 -13.505 1.00 98.06 111 CYS A CA 1
ATOM 809 C C . CYS A 1 111 ? -1.254 -6.663 -14.135 1.00 98.06 111 CYS A C 1
ATOM 811 O O . CYS A 1 111 ? -1.294 -7.756 -14.702 1.00 98.06 111 CYS A O 1
ATOM 813 N N . ALA A 1 112 ? -2.315 -5.854 -14.048 1.00 96.94 112 ALA A N 1
ATOM 814 C CA . ALA A 1 112 ? -3.635 -6.204 -14.556 1.00 96.94 112 ALA A CA 1
ATOM 815 C C . ALA A 1 112 ? -3.612 -6.640 -16.035 1.00 96.94 112 ALA A C 1
ATOM 817 O O . ALA A 1 112 ? -2.711 -6.291 -16.810 1.00 96.94 112 ALA A O 1
ATOM 818 N N . LYS A 1 113 ? -4.618 -7.431 -16.427 1.00 94.88 113 LYS A N 1
ATOM 819 C CA . LYS A 1 113 ? -4.691 -8.108 -17.734 1.00 94.88 113 LYS A CA 1
ATOM 820 C C . LYS A 1 113 ? -4.633 -7.135 -18.914 1.00 94.88 113 LYS A C 1
ATOM 822 O O . LYS A 1 113 ? -4.023 -7.433 -19.932 1.00 94.88 113 LYS A O 1
ATOM 827 N N . GLU A 1 114 ? -5.258 -5.978 -18.771 1.00 94.75 114 GLU A N 1
ATOM 828 C CA . GLU A 1 114 ? -5.310 -4.903 -19.760 1.00 94.75 114 GLU A CA 1
ATOM 829 C C . GLU A 1 114 ? -4.027 -4.054 -19.828 1.00 94.75 114 GLU A C 1
ATOM 831 O O . GLU A 1 114 ? -3.959 -3.109 -20.610 1.00 94.75 114 GLU A O 1
ATOM 836 N N . ARG A 1 115 ? -3.011 -4.385 -19.017 1.00 96.38 115 ARG A N 1
ATOM 837 C CA . ARG A 1 115 ? -1.736 -3.664 -18.919 1.00 96.38 115 ARG A CA 1
ATOM 838 C C . ARG A 1 115 ? -0.554 -4.588 -19.177 1.00 96.38 115 ARG A C 1
ATOM 840 O O . ARG A 1 115 ? -0.335 -5.006 -20.311 1.00 96.38 115 ARG A O 1
ATOM 847 N N . LEU A 1 116 ? 0.228 -4.924 -18.147 1.00 97.12 116 LEU A N 1
ATOM 848 C CA . LEU A 1 116 ? 1.373 -5.817 -18.314 1.00 97.12 116 LEU A CA 1
ATOM 849 C C . LEU A 1 116 ? 0.945 -7.279 -18.500 1.00 97.12 116 LEU A C 1
ATOM 851 O O . LEU A 1 116 ? 1.705 -8.053 -19.091 1.00 97.12 116 LEU A O 1
ATOM 855 N N . ASN A 1 117 ? -0.269 -7.642 -18.062 1.00 97.31 117 ASN A N 1
ATOM 856 C CA . ASN A 1 117 ? -0.777 -9.013 -18.071 1.00 97.31 117 ASN A CA 1
ATOM 857 C C . ASN A 1 117 ? 0.208 -9.984 -17.396 1.00 97.31 117 ASN A C 1
ATOM 859 O O . ASN A 1 117 ? 0.667 -10.954 -18.000 1.00 97.31 117 ASN A O 1
ATOM 863 N N . LEU A 1 118 ? 0.581 -9.662 -16.157 1.00 97.12 118 LEU A N 1
ATOM 864 C CA . LEU A 1 118 ? 1.516 -10.430 -15.332 1.00 97.12 118 LEU A CA 1
ATOM 865 C C . LEU A 1 118 ? 0.763 -11.083 -14.169 1.00 97.12 118 LEU A C 1
ATOM 867 O O . LEU A 1 118 ? -0.283 -10.571 -13.779 1.00 97.12 118 LEU A O 1
ATOM 871 N N . PRO A 1 119 ? 1.271 -12.173 -13.566 1.00 96.94 119 PRO A N 1
ATOM 872 C CA . PRO A 1 119 ? 0.689 -12.726 -12.343 1.00 96.94 119 PRO A CA 1
ATOM 873 C C . PRO A 1 119 ? 0.577 -11.670 -11.232 1.00 96.94 119 PRO A C 1
ATOM 875 O O . PRO A 1 119 ? 1.521 -10.915 -10.995 1.00 96.94 119 PRO A O 1
ATOM 878 N N . TYR A 1 120 ? -0.573 -11.606 -10.552 1.00 96.25 120 TYR A N 1
ATOM 879 C CA . TYR A 1 120 ? -0.853 -10.547 -9.579 1.00 96.25 120 TYR A CA 1
ATOM 880 C C . TYR A 1 120 ? -1.908 -10.912 -8.541 1.00 96.25 120 TYR A C 1
ATOM 882 O O . TYR A 1 120 ? -2.740 -11.796 -8.745 1.00 96.25 120 TYR A O 1
ATOM 890 N N . THR A 1 121 ? -1.895 -10.161 -7.442 1.00 96.69 121 THR A N 1
ATOM 891 C CA . THR A 1 121 ? -3.011 -10.091 -6.495 1.00 96.69 121 THR A CA 1
ATOM 892 C C . THR A 1 121 ? -4.006 -9.035 -6.985 1.00 96.69 121 THR A C 1
ATOM 894 O O . THR A 1 121 ? -3.585 -7.897 -7.206 1.00 96.69 121 THR A O 1
ATOM 897 N N . PRO A 1 122 ? -5.309 -9.348 -7.129 1.00 96.38 122 PRO A N 1
ATOM 898 C CA . PRO A 1 122 ? -6.304 -8.383 -7.592 1.00 96.38 122 PRO A CA 1
ATOM 899 C C . PRO A 1 122 ? -6.338 -7.100 -6.754 1.00 96.38 122 PRO A C 1
ATOM 901 O O . PRO A 1 122 ? -6.229 -7.141 -5.526 1.00 96.38 122 PRO A O 1
ATOM 904 N N . LEU A 1 123 ? -6.553 -5.955 -7.410 1.00 94.19 123 LEU A N 1
ATOM 905 C CA . LEU A 1 123 ? -6.564 -4.642 -6.753 1.00 94.19 123 LEU A CA 1
ATOM 906 C C . LEU A 1 123 ? -7.610 -4.549 -5.632 1.00 94.19 123 LEU A C 1
ATOM 908 O O . LEU A 1 123 ? -7.354 -3.944 -4.593 1.00 94.19 123 LEU A O 1
ATOM 912 N N . GLU A 1 124 ? -8.776 -5.169 -5.811 1.00 94.31 124 GLU A N 1
ATOM 913 C CA . GLU A 1 124 ? -9.806 -5.225 -4.771 1.00 94.31 124 GLU A CA 1
ATOM 914 C C . GLU A 1 124 ? -9.310 -5.967 -3.524 1.00 94.31 124 GLU A C 1
ATOM 916 O O . GLU A 1 124 ? -9.455 -5.465 -2.409 1.00 94.31 124 GLU A O 1
ATOM 921 N N . THR A 1 125 ? -8.642 -7.109 -3.711 1.00 95.94 125 THR A N 1
ATOM 922 C CA . THR A 1 125 ? -8.021 -7.866 -2.620 1.00 95.94 125 THR A CA 1
ATOM 923 C C . THR A 1 125 ? -6.955 -7.031 -1.920 1.00 95.94 125 THR A C 1
ATOM 925 O O . THR A 1 125 ? -6.961 -6.954 -0.694 1.00 95.94 125 THR A O 1
ATOM 928 N N . VAL A 1 126 ? -6.087 -6.340 -2.671 1.00 95.56 126 VAL A N 1
ATOM 929 C CA . VAL A 1 126 ? -5.088 -5.424 -2.096 1.00 95.56 126 VAL A CA 1
ATOM 930 C C . VAL A 1 126 ? -5.759 -4.347 -1.240 1.00 95.56 126 VAL A C 1
ATOM 932 O O . VAL A 1 126 ? -5.407 -4.174 -0.074 1.00 95.56 126 VAL A O 1
ATOM 935 N N . ARG A 1 127 ? -6.773 -3.656 -1.769 1.00 92.50 127 ARG A N 1
ATOM 936 C CA . ARG A 1 127 ? -7.505 -2.607 -1.037 1.00 92.50 127 ARG A CA 1
ATOM 937 C C . ARG A 1 127 ? -8.201 -3.138 0.215 1.00 92.50 127 ARG A C 1
ATOM 939 O O . ARG A 1 127 ? -8.278 -2.425 1.217 1.00 92.50 127 ARG A O 1
ATOM 946 N N . GLN A 1 128 ? -8.703 -4.371 0.168 1.00 94.19 128 GLN A N 1
ATOM 947 C CA . GLN A 1 128 ? -9.321 -5.033 1.311 1.00 94.19 128 GLN A CA 1
ATOM 948 C C . GLN A 1 128 ? -8.302 -5.323 2.417 1.00 94.19 128 GLN A C 1
ATOM 950 O O . GLN A 1 128 ? -8.587 -5.028 3.574 1.00 94.19 128 GLN A O 1
ATOM 955 N N . VAL A 1 129 ? -7.121 -5.856 2.082 1.00 94.62 129 VAL A N 1
ATOM 956 C CA . VAL A 1 129 ? -6.112 -6.232 3.091 1.00 94.62 129 VAL A CA 1
ATOM 957 C C . VAL A 1 129 ? -5.319 -5.039 3.632 1.00 94.62 129 VAL A C 1
ATOM 959 O O . VAL A 1 129 ? -4.887 -5.073 4.783 1.00 94.62 129 VAL A O 1
ATOM 962 N N . ARG A 1 130 ? -5.165 -3.962 2.847 1.00 93.56 130 ARG A N 1
ATOM 963 C CA . ARG A 1 130 ? -4.499 -2.721 3.291 1.00 93.56 130 ARG A CA 1
ATOM 964 C C . ARG A 1 130 ? -5.298 -1.961 4.351 1.00 93.56 130 ARG A C 1
ATOM 966 O O . ARG A 1 130 ? -4.714 -1.281 5.193 1.00 93.56 130 ARG A O 1
ATOM 973 N N . ASN A 1 131 ? -6.629 -2.063 4.329 1.00 93.38 131 ASN A N 1
ATOM 974 C CA . ASN A 1 131 ? -7.477 -1.494 5.373 1.00 93.38 131 ASN A CA 1
ATOM 975 C C . ASN A 1 131 ? -7.684 -2.525 6.490 1.00 93.38 131 ASN A C 1
ATOM 977 O O . ASN A 1 131 ? -8.372 -3.526 6.311 1.00 93.38 131 ASN A O 1
ATOM 981 N N . LYS A 1 132 ? -7.125 -2.253 7.671 1.00 94.50 132 LYS A N 1
ATOM 982 C CA . LYS A 1 132 ? -7.151 -3.168 8.816 1.00 94.50 132 LYS A CA 1
ATOM 983 C C . LYS A 1 132 ? -8.575 -3.525 9.247 1.00 94.50 132 LYS A C 1
ATOM 985 O O . LYS A 1 132 ? -8.802 -4.690 9.536 1.00 94.50 132 LYS A O 1
ATOM 990 N N . ALA A 1 133 ? -9.532 -2.593 9.248 1.00 92.69 133 ALA A N 1
ATOM 991 C CA . ALA A 1 133 ? -10.923 -2.912 9.589 1.00 92.69 133 ALA A CA 1
ATOM 992 C C . ALA A 1 133 ? -11.539 -3.866 8.558 1.00 92.69 133 ALA A C 1
ATOM 994 O O . ALA A 1 133 ? -12.011 -4.939 8.926 1.00 92.69 133 ALA A O 1
ATOM 995 N N . ARG A 1 134 ? -11.440 -3.538 7.263 1.00 94.25 134 ARG A N 1
ATOM 996 C CA . ARG A 1 134 ? -11.958 -4.394 6.177 1.00 94.25 134 ARG A CA 1
ATOM 997 C C . ARG A 1 134 ? -11.295 -5.766 6.152 1.00 94.25 134 ARG A C 1
ATOM 999 O O . ARG A 1 134 ? -11.951 -6.767 5.876 1.00 94.25 134 ARG A O 1
ATOM 1006 N N . PHE A 1 135 ? -10.005 -5.831 6.466 1.00 95.81 135 PHE A N 1
ATOM 1007 C CA . PHE A 1 135 ? -9.291 -7.092 6.591 1.00 95.81 135 PHE A CA 1
ATOM 1008 C C . PHE A 1 135 ? -9.860 -7.944 7.732 1.00 95.81 135 PHE A C 1
ATOM 1010 O O . PHE A 1 135 ? -10.089 -9.136 7.551 1.00 95.81 135 PHE A O 1
ATOM 1017 N N . ARG A 1 136 ? -10.153 -7.343 8.892 1.00 95.19 136 ARG A N 1
ATOM 1018 C CA . ARG A 1 136 ? -10.772 -8.053 10.023 1.00 95.19 136 ARG A CA 1
ATOM 1019 C C . ARG A 1 136 ? -12.190 -8.515 9.695 1.00 95.19 136 ARG A C 1
ATOM 1021 O O . ARG A 1 136 ? -12.528 -9.650 10.015 1.00 95.19 136 ARG A O 1
ATOM 1028 N N . GLU A 1 137 ? -12.984 -7.692 9.010 1.00 93.62 137 GLU A N 1
ATOM 1029 C CA . GLU A 1 137 ? -14.305 -8.084 8.491 1.00 93.62 137 GLU A CA 1
ATOM 1030 C C . GLU A 1 137 ? -14.196 -9.301 7.565 1.00 93.62 137 GLU A C 1
ATOM 1032 O O . GLU A 1 137 ? -14.958 -10.259 7.704 1.00 93.62 137 GLU A O 1
ATOM 1037 N N . ALA A 1 138 ? -13.211 -9.298 6.661 1.00 94.25 138 ALA A N 1
ATOM 1038 C CA . ALA A 1 138 ? -12.938 -10.412 5.759 1.00 94.25 138 ALA A CA 1
ATOM 1039 C C . ALA A 1 138 ? -12.559 -11.691 6.518 1.00 94.25 138 ALA A C 1
ATOM 1041 O O . ALA A 1 138 ? -13.094 -12.758 6.215 1.00 94.25 138 ALA A O 1
ATOM 1042 N N . CYS A 1 139 ? -11.685 -11.582 7.526 1.00 94.38 139 CYS A N 1
ATOM 1043 C CA . CYS A 1 139 ? -11.310 -12.700 8.390 1.00 94.38 139 CYS A CA 1
ATOM 1044 C C . CYS A 1 139 ? -12.538 -13.302 9.078 1.00 94.38 139 CYS A C 1
ATOM 1046 O O . CYS A 1 139 ? -12.786 -14.497 8.930 1.00 94.38 139 CYS A O 1
ATOM 1048 N N . VAL A 1 140 ? -13.346 -12.478 9.754 1.00 92.88 140 VAL A N 1
ATOM 1049 C CA . VAL A 1 140 ? -14.543 -12.948 10.469 1.00 92.88 140 VAL A CA 1
ATOM 1050 C C . VAL A 1 140 ? -15.539 -13.597 9.508 1.00 92.88 140 VAL A C 1
ATOM 1052 O O . VAL A 1 140 ? -16.045 -14.683 9.790 1.00 92.88 140 VAL A O 1
ATOM 1055 N N . LYS A 1 141 ? -15.779 -12.986 8.340 1.00 92.12 141 LYS A N 1
ATOM 1056 C CA . LYS A 1 141 ? -16.640 -13.560 7.295 1.00 92.12 141 LYS A CA 1
ATOM 1057 C C . LYS A 1 141 ? -16.118 -14.913 6.796 1.00 92.12 141 LYS A C 1
ATOM 1059 O O . LYS A 1 141 ? -16.919 -15.792 6.495 1.00 92.12 141 LYS A O 1
ATOM 1064 N N . GLY A 1 142 ? -14.798 -15.077 6.722 1.00 94.31 142 GLY A N 1
ATOM 1065 C CA . GLY A 1 142 ? -14.126 -16.320 6.342 1.00 94.31 142 GLY A CA 1
ATOM 1066 C C . GLY A 1 142 ? -13.965 -17.340 7.474 1.00 94.31 142 GLY A C 1
ATOM 1067 O O . GLY A 1 142 ? -13.320 -18.361 7.260 1.00 94.31 142 GLY A O 1
ATOM 1068 N N . GLY A 1 143 ? -14.500 -17.081 8.673 1.00 93.94 143 GLY A N 1
ATOM 1069 C CA . GLY A 1 143 ? -14.342 -17.965 9.834 1.00 93.94 143 GLY A CA 1
ATOM 1070 C C . GLY A 1 143 ? -12.944 -17.939 10.464 1.00 93.94 143 GLY A C 1
ATOM 1071 O O . GLY A 1 143 ? -12.643 -18.772 11.316 1.00 93.94 143 GLY A O 1
ATOM 1072 N N . VAL A 1 144 ? -12.090 -16.989 10.074 1.00 96.06 144 VAL A N 1
ATOM 1073 C CA . VAL A 1 144 ? -10.776 -16.766 10.684 1.00 96.06 144 VAL A CA 1
ATOM 1074 C C . VAL A 1 144 ? -10.957 -15.881 11.922 1.00 96.06 144 VAL A C 1
ATOM 1076 O O . VAL A 1 144 ? -11.477 -14.767 11.798 1.00 96.06 144 VAL A O 1
ATOM 1079 N N . PRO A 1 145 ? -10.517 -16.325 13.114 1.00 93.19 145 PRO A N 1
ATOM 1080 C CA . PRO A 1 145 ? -10.591 -15.511 14.320 1.00 93.19 145 PRO A CA 1
ATOM 1081 C C . PRO A 1 145 ? -9.880 -14.162 14.152 1.00 93.19 145 PRO A C 1
ATOM 1083 O O . PRO A 1 145 ? -8.765 -14.087 13.636 1.00 93.19 145 PRO A O 1
ATOM 1086 N N . ALA A 1 146 ? -10.511 -13.096 14.636 1.00 92.56 146 ALA A N 1
ATOM 1087 C CA . ALA A 1 146 ? -9.970 -11.742 14.640 1.00 92.56 146 ALA A CA 1
ATOM 1088 C C . ALA A 1 146 ? -10.202 -11.092 16.017 1.00 92.56 146 ALA A C 1
ATOM 1090 O O . ALA A 1 146 ? -11.193 -11.425 16.675 1.00 92.56 146 ALA A O 1
ATOM 1091 N N . PRO A 1 147 ? -9.331 -10.166 16.475 1.00 92.69 147 PRO A N 1
ATOM 1092 C CA . PRO A 1 147 ? -9.637 -9.357 17.652 1.00 92.69 147 PRO A CA 1
ATOM 1093 C C . PRO A 1 147 ? -10.961 -8.634 17.445 1.00 92.69 147 PRO A C 1
ATOM 1095 O O . PRO A 1 147 ? -11.266 -8.221 16.328 1.00 92.69 147 PRO A O 1
ATOM 1098 N N . ARG A 1 148 ? -11.708 -8.402 18.527 1.00 91.94 148 ARG A N 1
ATOM 1099 C CA . ARG A 1 148 ? -12.814 -7.443 18.492 1.00 91.94 148 ARG A CA 1
ATOM 1100 C C . ARG A 1 148 ? -12.268 -6.099 18.006 1.00 91.94 148 ARG A C 1
ATOM 1102 O O . ARG A 1 148 ? -11.285 -5.613 18.562 1.00 91.94 148 ARG A O 1
ATOM 1109 N N . PHE A 1 149 ? -12.901 -5.514 16.996 1.00 93.06 149 PHE A N 1
ATOM 1110 C CA . PHE A 1 149 ? -12.452 -4.269 16.382 1.00 93.06 149 PHE A CA 1
ATOM 1111 C C . PHE A 1 149 ? -13.627 -3.329 16.088 1.00 93.06 149 PHE A C 1
ATOM 1113 O O . PHE A 1 149 ? -14.775 -3.768 16.009 1.00 93.06 149 PHE A O 1
ATOM 1120 N N . ALA A 1 150 ? -13.326 -2.043 15.934 1.00 90.75 150 ALA A N 1
ATOM 1121 C CA . ALA A 1 150 ? -14.231 -1.035 15.398 1.00 90.75 150 ALA A CA 1
ATOM 1122 C C . ALA A 1 150 ? -13.459 -0.040 14.532 1.00 90.75 150 ALA A C 1
ATOM 1124 O O . ALA A 1 150 ? -12.299 0.266 14.813 1.00 90.75 150 ALA A O 1
ATOM 1125 N N . ASN A 1 151 ? -14.120 0.461 13.493 1.00 89.50 151 ASN A N 1
ATOM 1126 C CA . ASN A 1 151 ? -13.620 1.554 12.672 1.00 89.50 151 ASN A CA 1
ATOM 1127 C C . ASN A 1 151 ? -14.108 2.888 13.263 1.00 89.50 151 ASN A C 1
ATOM 1129 O O . ASN A 1 151 ? -15.284 2.999 13.605 1.00 89.50 151 ASN A O 1
ATOM 1133 N N . ILE A 1 152 ? -13.210 3.860 13.418 1.00 87.69 152 ILE A N 1
ATOM 1134 C CA . ILE A 1 152 ? -13.452 5.144 14.090 1.00 87.69 152 ILE A CA 1
ATOM 1135 C C . ILE A 1 152 ? -12.971 6.271 13.178 1.00 87.69 152 ILE A C 1
ATOM 1137 O O . ILE A 1 152 ? -11.795 6.336 12.820 1.00 87.69 152 ILE A O 1
ATOM 1141 N N . HIS A 1 153 ? -13.863 7.195 12.848 1.00 80.25 153 HIS A N 1
ATOM 1142 C CA . HIS A 1 153 ? -13.572 8.378 12.037 1.00 80.25 153 HIS A CA 1
ATOM 1143 C C . HIS A 1 153 ? -13.612 9.677 12.841 1.00 80.25 153 HIS A C 1
ATOM 1145 O O . HIS A 1 153 ? -13.112 10.701 12.380 1.00 80.25 153 HIS A O 1
ATOM 1151 N N . SER A 1 154 ? -14.181 9.656 14.047 1.00 71.50 154 SER A N 1
ATOM 1152 C CA . SER A 1 154 ? -14.348 10.856 14.861 1.00 71.50 154 SER A CA 1
ATOM 1153 C C . SER A 1 154 ? -14.143 10.597 16.353 1.00 71.50 154 SER A C 1
ATOM 1155 O O . SER A 1 154 ? -14.270 9.476 16.841 1.00 71.50 154 SER A O 1
ATOM 1157 N N . LYS A 1 155 ? -13.871 11.668 17.111 1.00 61.19 155 LYS A N 1
ATOM 1158 C CA . LYS A 1 155 ? -13.782 11.609 18.581 1.00 61.19 155 LYS A CA 1
ATOM 1159 C C . LYS A 1 155 ? -15.111 11.180 19.218 1.00 61.19 155 LYS A C 1
ATOM 1161 O O . LYS A 1 155 ? -15.116 10.537 20.255 1.00 61.19 155 LYS A O 1
ATOM 1166 N N . ALA A 1 156 ? -16.243 11.536 18.610 1.00 59.34 156 ALA A N 1
ATOM 1167 C CA . ALA A 1 156 ? -17.550 11.109 19.102 1.00 59.34 156 ALA A CA 1
ATOM 1168 C C . ALA A 1 156 ? -17.739 9.590 18.957 1.00 59.34 156 ALA A C 1
ATOM 1170 O O . ALA A 1 156 ? -18.418 8.976 19.767 1.00 59.34 156 ALA A O 1
ATOM 1171 N N . GLU A 1 157 ? -17.103 8.969 17.964 1.00 61.50 157 GLU A N 1
ATOM 1172 C CA . GLU A 1 157 ? -17.144 7.520 17.755 1.00 61.50 157 GLU A CA 1
ATOM 1173 C C . GLU A 1 157 ? -16.208 6.737 18.680 1.00 61.50 157 GLU A C 1
ATOM 1175 O O . GLU A 1 157 ? -16.432 5.544 18.877 1.00 61.50 157 GLU A O 1
ATOM 1180 N N . SER A 1 158 ? -15.201 7.377 19.291 1.00 54.97 158 SER A N 1
ATOM 1181 C CA . SER A 1 158 ? -14.315 6.700 20.247 1.00 54.97 158 SER A CA 1
ATOM 1182 C C . SER A 1 158 ? -14.930 6.501 21.635 1.00 54.97 158 SER A C 1
ATOM 1184 O O . SER A 1 158 ? -14.477 5.615 22.356 1.00 54.97 158 SER A O 1
ATOM 1186 N N . SER A 1 159 ? -15.985 7.249 21.979 1.00 46.47 159 SER A N 1
ATOM 1187 C CA . SER A 1 159 ? -16.813 7.051 23.183 1.00 46.47 159 SER A CA 1
ATOM 1188 C C . SER A 1 159 ? -18.108 6.269 22.919 1.00 46.47 159 SER A C 1
ATOM 1190 O O . SER A 1 159 ? -18.857 5.965 23.851 1.00 46.47 159 SER A O 1
ATOM 1192 N N . LEU A 1 160 ? -18.416 5.932 21.659 1.00 49.88 160 LEU A N 1
ATOM 1193 C CA . LEU A 1 160 ? -19.632 5.192 21.331 1.00 49.88 160 LEU A CA 1
ATOM 1194 C C . LEU A 1 160 ? -19.437 3.677 21.523 1.00 49.88 160 LEU A C 1
ATOM 1196 O O . LEU A 1 160 ? -18.471 3.092 21.022 1.00 49.88 160 LEU A O 1
ATOM 1200 N N . PRO A 1 161 ? -20.405 2.984 22.151 1.00 48.75 161 PRO A N 1
ATOM 1201 C CA . PRO A 1 161 ? -20.556 1.547 21.979 1.00 48.75 161 PRO A CA 1
ATOM 1202 C C . PRO A 1 161 ? -20.770 1.282 20.479 1.00 48.75 161 PRO A C 1
ATOM 1204 O O . PRO A 1 161 ? -21.768 1.719 19.911 1.00 48.75 161 PRO A O 1
ATOM 1207 N N . SER A 1 162 ? -19.819 0.605 19.833 1.00 46.00 162 SER A N 1
ATOM 1208 C CA . SER A 1 162 ? -19.730 0.433 18.375 1.00 46.00 162 SER A CA 1
ATOM 1209 C C . SER A 1 162 ? -21.050 0.007 17.706 1.00 46.00 162 SER A C 1
ATOM 1211 O O . SER A 1 162 ? -21.489 -1.128 17.856 1.00 46.00 162 SER A O 1
ATOM 1213 N N . GLY A 1 163 ? -21.647 0.891 16.901 1.00 40.16 163 GLY A N 1
ATOM 1214 C CA . GLY A 1 163 ? -22.873 0.643 16.120 1.00 40.16 163 GLY A CA 1
ATOM 1215 C C . GLY A 1 163 ? -22.701 -0.242 14.877 1.00 40.16 163 GLY A C 1
ATOM 1216 O O . GLY A 1 163 ? -23.618 -0.350 14.076 1.00 40.16 163 GLY A O 1
ATOM 1217 N N . CYS A 1 164 ? -21.549 -0.889 14.713 1.00 40.47 164 CYS A N 1
ATOM 1218 C CA . CYS A 1 164 ? -21.321 -1.913 13.695 1.00 40.47 164 CYS A CA 1
ATOM 1219 C C . CYS A 1 164 ? -20.429 -3.003 14.301 1.00 40.47 164 CYS A C 1
ATOM 1221 O O . CYS A 1 164 ? -19.261 -3.161 13.958 1.00 40.47 164 CYS A O 1
ATOM 1223 N N . LEU A 1 165 ? -20.951 -3.711 15.303 1.00 43.19 165 LEU A N 1
ATOM 1224 C CA . LEU A 1 165 ? -20.312 -4.934 15.767 1.00 43.19 165 LEU A CA 1
ATOM 1225 C C . LEU A 1 165 ? -20.658 -6.067 14.800 1.00 43.19 165 LEU A C 1
ATOM 1227 O O . LEU A 1 165 ? -21.823 -6.432 14.660 1.00 43.19 165 LEU A O 1
ATOM 1231 N N . SER A 1 166 ? -19.643 -6.712 14.233 1.00 42.53 166 SER A N 1
ATOM 1232 C CA . SER A 1 166 ? -19.793 -8.100 13.800 1.00 42.53 166 SER A CA 1
ATOM 1233 C C . SER A 1 166 ? -19.852 -8.988 15.048 1.00 42.53 166 SER A C 1
ATOM 1235 O O . SER A 1 166 ? -18.848 -9.547 15.487 1.00 42.53 166 SER A O 1
ATOM 1237 N N . THR A 1 167 ? -21.031 -9.105 15.659 1.00 39.19 167 THR A N 1
ATOM 1238 C CA . THR A 1 167 ? -21.307 -10.083 16.715 1.00 39.19 167 THR A CA 1
ATOM 1239 C C . THR A 1 167 ? -21.517 -11.470 16.102 1.00 39.19 167 THR A C 1
ATOM 1241 O O . THR A 1 167 ? -22.634 -11.954 15.953 1.00 39.19 167 THR A O 1
ATOM 1244 N N . ARG A 1 168 ? -20.425 -12.171 15.790 1.00 38.72 168 ARG A N 1
ATOM 1245 C CA . ARG A 1 168 ? -20.426 -13.643 15.788 1.00 38.72 168 ARG A CA 1
ATOM 1246 C C . ARG A 1 168 ? -19.286 -14.155 16.659 1.00 38.72 168 ARG A C 1
ATOM 1248 O O . ARG A 1 168 ? -18.185 -14.361 16.176 1.00 38.72 168 ARG A O 1
ATOM 1255 N N . GLY A 1 169 ? -19.598 -14.206 17.957 1.00 36.44 169 GLY A N 1
ATOM 1256 C CA . GLY A 1 169 ? -19.583 -15.387 18.835 1.00 36.44 169 GLY A CA 1
ATOM 1257 C C . GLY A 1 169 ? -18.356 -16.315 18.927 1.00 36.44 169 GLY A C 1
ATOM 1258 O O . GLY A 1 169 ? -17.513 -16.347 18.041 1.00 36.44 169 GLY A O 1
ATOM 1259 N N . PRO A 1 170 ? -18.273 -17.103 20.018 1.00 42.66 170 PRO A N 1
ATOM 1260 C CA . PRO A 1 170 ? -17.171 -18.021 20.304 1.00 42.66 170 PRO A CA 1
ATOM 1261 C C . PRO A 1 170 ? -17.127 -19.199 19.316 1.00 42.66 170 PRO A C 1
ATOM 1263 O O . PRO A 1 170 ? -18.103 -19.489 18.629 1.00 42.66 170 PRO A O 1
ATOM 1266 N N . VAL A 1 171 ? -15.976 -19.878 19.275 1.00 37.78 171 VAL A N 1
ATOM 1267 C CA . VAL A 1 171 ? -15.678 -21.080 18.472 1.00 37.78 171 VAL A CA 1
ATOM 1268 C C . VAL A 1 171 ? -16.846 -22.087 18.493 1.00 37.78 171 VAL A C 1
ATOM 1270 O O . VAL A 1 171 ? -17.176 -22.568 19.578 1.00 37.78 171 VAL A O 1
ATOM 1273 N N . PRO A 1 172 ? -17.459 -22.459 17.349 1.00 35.06 172 PRO A N 1
ATOM 1274 C CA . PRO A 1 172 ? -18.473 -23.507 17.325 1.00 35.06 172 PRO A CA 1
ATOM 1275 C C . PRO A 1 172 ? -17.900 -24.870 16.903 1.00 35.06 172 PRO A C 1
ATOM 1277 O O . PRO A 1 172 ? -17.234 -25.002 15.875 1.00 35.06 172 PRO A O 1
ATOM 1280 N N . HIS A 1 173 ? -18.234 -25.901 17.686 1.00 31.45 173 HIS A N 1
ATOM 1281 C CA . HIS A 1 173 ? -18.335 -27.286 17.222 1.00 31.45 173 HIS A CA 1
ATOM 1282 C C . HIS A 1 173 ? -19.486 -27.397 16.202 1.00 31.45 173 HIS A C 1
ATOM 1284 O O . HIS A 1 173 ? -20.556 -26.824 16.403 1.00 31.45 173 HIS A O 1
ATOM 1290 N N . PHE A 1 174 ? -19.265 -28.120 15.103 1.00 28.83 174 PHE A N 1
ATOM 1291 C CA . PHE A 1 174 ? -20.206 -28.256 13.986 1.00 28.83 174 PHE A CA 1
ATOM 1292 C C . PHE A 1 174 ? -21.355 -29.247 14.254 1.00 28.83 174 PHE A C 1
ATOM 1294 O O . PHE A 1 174 ? -21.113 -30.354 14.729 1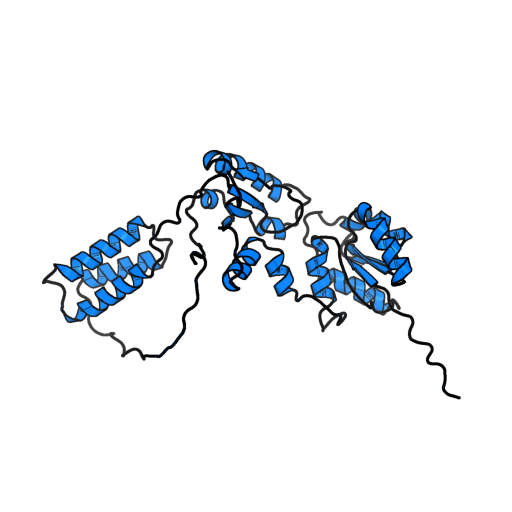.00 28.83 174 PHE A O 1
ATOM 1301 N N . ALA A 1 175 ? -22.569 -28.891 13.812 1.00 26.00 175 ALA A N 1
ATOM 1302 C CA . ALA A 1 175 ? -23.636 -29.811 13.385 1.00 26.00 175 ALA A CA 1
ATOM 1303 C C . ALA A 1 175 ? -24.546 -29.135 12.321 1.00 26.00 175 ALA A C 1
ATOM 1305 O O . ALA A 1 175 ? -24.495 -27.922 12.137 1.00 26.00 175 ALA A O 1
ATOM 1306 N N . VAL A 1 176 ? -25.323 -29.940 11.586 1.00 29.08 176 VAL A N 1
ATOM 1307 C CA . VAL A 1 176 ? -25.681 -29.848 10.146 1.00 29.08 176 VAL A CA 1
ATOM 1308 C C . VAL A 1 176 ? -27.219 -29.723 9.898 1.00 29.08 176 VAL A C 1
ATOM 1310 O O . VAL A 1 176 ? -27.944 -30.517 10.479 1.00 29.08 176 VAL A O 1
ATOM 1313 N N . VAL A 1 177 ? -27.650 -28.810 8.977 1.00 27.09 177 VAL A N 1
ATOM 1314 C CA . VAL A 1 177 ? -28.763 -28.863 7.935 1.00 27.09 177 VAL A CA 1
ATOM 1315 C C . VAL A 1 177 ? -30.271 -28.872 8.374 1.00 27.09 177 VAL A C 1
ATOM 1317 O O . VAL A 1 177 ? -30.500 -29.233 9.522 1.00 27.09 177 VAL A O 1
ATOM 1320 N N . PRO A 1 178 ? -31.344 -28.582 7.547 1.00 34.28 178 PRO A N 1
ATOM 1321 C CA . PRO A 1 178 ? -31.589 -27.861 6.250 1.00 34.28 178 PRO A CA 1
ATOM 1322 C C . PRO A 1 178 ? -32.675 -26.715 6.275 1.00 34.28 178 PRO A C 1
ATOM 1324 O O . PRO A 1 178 ? -33.280 -26.431 7.302 1.00 34.28 178 PRO A O 1
ATOM 1327 N N . ALA A 1 179 ? -32.949 -26.102 5.098 1.00 32.69 179 ALA A N 1
ATOM 1328 C CA . ALA A 1 179 ? -34.045 -25.157 4.714 1.00 32.69 179 ALA A CA 1
ATOM 1329 C C . ALA A 1 179 ? -35.437 -25.859 4.519 1.00 32.69 179 ALA A C 1
ATOM 1331 O O . ALA A 1 179 ? -35.390 -27.091 4.510 1.00 32.69 179 ALA A O 1
ATOM 1332 N N . PRO A 1 180 ? -36.639 -25.218 4.302 1.00 39.44 180 PRO A N 1
ATOM 1333 C CA . PRO A 1 180 ? -36.949 -24.194 3.263 1.00 39.44 180 PRO A CA 1
ATOM 1334 C C . PRO A 1 180 ? -38.120 -23.169 3.499 1.00 39.44 180 PRO A C 1
ATOM 1336 O O . PRO A 1 180 ? -38.887 -23.263 4.444 1.00 39.44 180 PRO A O 1
ATOM 1339 N N . GLY A 1 181 ? -38.203 -22.206 2.560 1.00 39.56 181 GLY A N 1
ATOM 1340 C CA . GLY A 1 181 ? -39.286 -21.315 2.062 1.00 39.56 181 GLY A CA 1
ATOM 1341 C C . GLY A 1 181 ? -40.654 -21.101 2.740 1.00 39.56 181 GLY A C 1
ATOM 1342 O O . GLY A 1 181 ? -41.314 -22.051 3.124 1.00 39.56 181 GLY A O 1
ATOM 1343 N N . ASP A 1 182 ? -41.145 -19.849 2.662 1.00 30.77 182 ASP A N 1
ATOM 1344 C CA . ASP A 1 182 ? -42.572 -19.543 2.443 1.00 30.77 182 ASP A CA 1
ATOM 1345 C C . ASP A 1 182 ? -42.824 -18.125 1.876 1.00 30.77 182 ASP A C 1
ATOM 1347 O O . ASP A 1 182 ? -42.044 -17.194 2.087 1.00 30.77 182 ASP A O 1
ATOM 1351 N N . LYS A 1 183 ? -43.904 -17.984 1.090 1.00 33.75 183 LYS A N 1
ATOM 1352 C CA . LYS A 1 183 ? -44.334 -16.758 0.381 1.00 33.75 183 LYS A CA 1
ATOM 1353 C C . LYS A 1 183 ? -45.191 -15.847 1.279 1.00 33.75 183 LYS A C 1
ATOM 1355 O O . LYS A 1 183 ? -45.992 -16.334 2.067 1.00 33.75 183 LYS A O 1
ATOM 1360 N N . ALA A 1 184 ? -45.093 -14.528 1.094 1.00 30.53 184 ALA A N 1
ATOM 1361 C CA . ALA A 1 184 ? -45.900 -13.533 1.817 1.00 30.53 184 ALA A CA 1
ATOM 1362 C C . ALA A 1 184 ? -47.335 -13.365 1.244 1.00 30.53 184 ALA A C 1
ATOM 1364 O O . ALA A 1 184 ? -47.500 -13.449 0.022 1.00 30.53 184 ALA A O 1
ATOM 1365 N N . PRO A 1 185 ? -48.362 -13.082 2.080 1.00 30.39 185 PRO A N 1
ATOM 1366 C CA . PRO A 1 185 ? -49.736 -12.814 1.641 1.00 30.39 185 PRO A CA 1
ATOM 1367 C C . PRO A 1 185 ? -49.973 -11.325 1.281 1.00 30.39 185 PRO A C 1
ATOM 1369 O O . PRO A 1 185 ? -49.125 -10.476 1.569 1.00 30.39 185 PRO A O 1
ATOM 1372 N N . PRO A 1 186 ? -51.104 -10.986 0.620 1.00 34.84 186 PRO A N 1
ATOM 1373 C CA . PRO A 1 186 ? -51.265 -9.718 -0.085 1.00 34.84 186 PRO A CA 1
ATOM 1374 C C . PRO A 1 186 ? -51.764 -8.541 0.776 1.00 34.84 186 PRO A C 1
ATOM 1376 O O . PRO A 1 186 ? -52.552 -8.682 1.704 1.00 34.84 186 PRO A O 1
ATOM 1379 N N . ASN A 1 187 ? -51.277 -7.373 0.356 1.00 38.44 187 ASN A N 1
ATOM 1380 C CA . ASN A 1 187 ? -51.635 -5.970 0.601 1.00 38.44 187 ASN A CA 1
ATOM 1381 C C . ASN A 1 187 ? -52.844 -5.630 1.518 1.00 38.44 187 ASN A C 1
ATOM 1383 O O . ASN A 1 187 ? -54.001 -5.648 1.101 1.00 38.44 187 ASN A O 1
ATOM 1387 N N . LEU A 1 188 ? -52.533 -5.150 2.730 1.00 37.62 188 LEU A N 1
ATOM 1388 C CA . LEU A 1 188 ? -53.410 -4.400 3.644 1.00 37.62 188 LEU A CA 1
ATOM 1389 C C . LEU A 1 188 ? -53.350 -2.894 3.312 1.00 37.62 188 LEU A C 1
ATOM 1391 O O . LEU A 1 188 ? -52.650 -2.125 3.967 1.00 37.62 188 LEU A O 1
ATOM 1395 N N . GLN A 1 189 ? -54.066 -2.447 2.281 1.00 38.62 189 GLN A N 1
ATOM 1396 C CA . GLN A 1 189 ? -54.199 -1.017 1.963 1.00 38.62 189 GLN A CA 1
ATOM 1397 C C . GLN A 1 189 ? -55.663 -0.680 1.677 1.00 38.62 189 GLN A C 1
ATOM 1399 O O . GLN A 1 189 ? -56.093 -0.750 0.533 1.00 38.62 189 GLN A O 1
ATOM 1404 N N . SER A 1 190 ? -56.453 -0.360 2.711 1.00 40.12 190 SER A N 1
ATOM 1405 C CA . SER A 1 190 ? -57.702 0.430 2.552 1.00 40.12 190 SER A CA 1
ATOM 1406 C C . SER A 1 190 ? -58.489 0.727 3.839 1.00 40.12 190 SER A C 1
ATOM 1408 O O . SER A 1 190 ? -59.506 1.411 3.759 1.00 40.12 190 SER A O 1
ATOM 1410 N N . ARG A 1 191 ? -58.053 0.312 5.039 1.00 44.62 191 ARG A N 1
ATOM 1411 C CA . ARG A 1 191 ? -58.724 0.722 6.290 1.00 44.62 191 ARG A CA 1
ATOM 1412 C C . ARG A 1 191 ? -57.992 1.873 6.992 1.00 44.62 191 ARG A C 1
ATOM 1414 O O . ARG A 1 191 ? -56.775 1.787 7.156 1.00 44.62 191 ARG A O 1
ATOM 1421 N N . PRO A 1 192 ? -58.697 2.928 7.448 1.00 45.66 192 PRO A N 1
ATOM 1422 C CA . PRO A 1 192 ? -58.095 3.925 8.320 1.00 45.66 192 PRO A CA 1
ATOM 1423 C C . PRO A 1 192 ? -57.712 3.253 9.643 1.00 45.66 192 PRO A C 1
ATOM 1425 O O . PRO A 1 192 ? -58.564 2.733 10.362 1.00 45.66 192 PRO A O 1
ATOM 1428 N N . LEU A 1 193 ? -56.413 3.236 9.943 1.00 52.50 193 LEU A N 1
ATOM 1429 C CA . LEU A 1 193 ? -55.894 2.767 11.225 1.00 52.50 193 LEU A CA 1
ATOM 1430 C C . LEU A 1 193 ? -56.482 3.625 12.348 1.00 52.50 193 LEU A C 1
ATOM 1432 O O . LEU A 1 193 ? -56.497 4.855 12.249 1.00 52.50 193 LEU A O 1
ATOM 1436 N N . ALA A 1 194 ? -56.918 2.980 13.433 1.00 59.16 194 ALA A N 1
ATOM 1437 C CA . ALA A 1 194 ? -57.308 3.687 14.645 1.00 59.16 194 ALA A CA 1
ATOM 1438 C C . ALA A 1 194 ? -56.183 4.664 15.066 1.00 59.16 194 ALA A C 1
ATOM 1440 O O . ALA A 1 194 ? -54.998 4.346 14.891 1.00 59.16 194 ALA A O 1
ATOM 1441 N N . PRO A 1 195 ? -56.505 5.842 15.634 1.00 58.03 195 PRO A N 1
ATOM 1442 C CA . PRO A 1 195 ? -55.521 6.888 15.928 1.00 58.03 195 PRO A CA 1
ATOM 1443 C C . PRO A 1 195 ? -54.300 6.407 16.728 1.00 58.03 195 PRO A C 1
ATOM 1445 O O . PRO A 1 195 ? -53.195 6.905 16.511 1.00 58.03 195 PRO A O 1
ATOM 1448 N N . ALA A 1 196 ? -54.481 5.414 17.607 1.00 52.47 196 ALA A N 1
ATOM 1449 C CA . ALA A 1 196 ? -53.412 4.780 18.376 1.00 52.47 196 ALA A CA 1
ATOM 1450 C C . ALA A 1 196 ? -52.423 3.998 17.489 1.00 52.47 196 ALA A C 1
ATOM 1452 O O . ALA A 1 196 ? -51.216 4.227 17.570 1.00 52.47 196 ALA A O 1
ATOM 1453 N N . ALA A 1 197 ? -52.916 3.163 16.570 1.00 53.19 197 ALA A N 1
ATOM 1454 C CA . ALA A 1 197 ? -52.084 2.382 15.653 1.00 53.19 197 ALA A CA 1
ATOM 1455 C C . ALA A 1 197 ? -51.351 3.276 14.632 1.00 53.19 197 ALA A C 1
ATOM 1457 O O . ALA A 1 197 ? -50.169 3.075 14.353 1.00 53.19 197 ALA A O 1
ATOM 1458 N N . ALA A 1 198 ? -51.997 4.347 14.153 1.00 58.88 198 ALA A N 1
ATOM 1459 C CA . ALA A 1 198 ? -51.361 5.346 13.285 1.00 58.88 198 ALA A CA 1
ATOM 1460 C C . ALA A 1 198 ? -50.284 6.190 14.005 1.00 58.88 198 ALA A C 1
ATOM 1462 O O . ALA A 1 198 ? -49.376 6.733 13.367 1.00 58.88 198 ALA A O 1
ATOM 1463 N N . ARG A 1 199 ? -50.384 6.348 15.331 1.00 62.66 199 ARG A N 1
ATOM 1464 C CA . ARG A 1 199 ? -49.377 7.033 16.161 1.00 62.66 199 ARG A CA 1
ATOM 1465 C C . ARG A 1 199 ? -48.206 6.091 16.486 1.00 62.66 199 ARG A C 1
ATOM 1467 O O . ARG A 1 199 ? -47.056 6.523 16.431 1.00 62.66 199 ARG A O 1
ATOM 1474 N N . LEU A 1 200 ? -48.482 4.804 16.710 1.00 59.91 200 LEU A N 1
ATOM 1475 C CA . LEU A 1 200 ? -47.478 3.753 16.906 1.00 59.91 200 LEU A CA 1
ATOM 1476 C C . LEU A 1 200 ? -46.630 3.533 15.643 1.00 59.91 200 LEU A C 1
ATOM 1478 O O . LEU A 1 200 ? -45.411 3.624 15.720 1.00 59.91 200 LEU A O 1
ATOM 1482 N N . MET A 1 201 ? -47.256 3.384 14.469 1.00 61.59 201 MET A N 1
ATOM 1483 C CA . MET A 1 201 ? -46.547 3.224 13.188 1.00 61.59 201 MET A CA 1
ATOM 1484 C C . MET A 1 201 ? -45.647 4.423 12.862 1.00 61.59 201 MET A C 1
ATOM 1486 O O . MET A 1 201 ? -44.520 4.238 12.416 1.00 61.59 201 MET A O 1
ATOM 1490 N N . ARG A 1 202 ? -46.087 5.655 13.163 1.00 63.66 202 ARG A N 1
ATOM 1491 C CA . ARG A 1 202 ? -45.235 6.853 13.040 1.00 63.66 202 ARG A CA 1
ATOM 1492 C C . ARG A 1 202 ? -44.045 6.834 13.999 1.00 63.66 202 ARG A C 1
ATOM 1494 O O . ARG A 1 202 ? -42.959 7.257 13.619 1.00 63.66 202 ARG A O 1
ATOM 1501 N N . THR A 1 203 ? -44.236 6.322 15.214 1.00 59.28 203 THR A N 1
ATOM 1502 C CA . THR A 1 203 ? -43.163 6.185 16.210 1.00 59.28 203 THR A CA 1
ATOM 1503 C C . THR A 1 203 ? -42.156 5.112 15.782 1.00 59.28 203 THR A C 1
ATOM 1505 O O . THR A 1 203 ? -40.955 5.351 15.837 1.00 59.28 203 THR A O 1
ATOM 1508 N N . CYS A 1 204 ? -42.628 3.971 15.268 1.00 56.88 204 CYS A N 1
ATOM 1509 C CA . CYS A 1 204 ? -41.787 2.910 14.711 1.00 56.88 204 CYS A CA 1
ATOM 1510 C C . CYS A 1 204 ? -41.007 3.384 13.474 1.00 56.88 204 CYS A C 1
ATOM 1512 O O . CYS A 1 204 ? -39.796 3.190 13.423 1.00 56.88 204 CYS A O 1
ATOM 1514 N N . SER A 1 205 ? -41.652 4.083 12.528 1.00 58.09 205 SER A N 1
ATOM 1515 C CA . SER A 1 205 ? -40.961 4.668 11.369 1.00 58.09 205 SER A CA 1
ATOM 1516 C C . SER A 1 205 ? -39.875 5.666 11.775 1.00 58.09 205 SER A C 1
ATOM 1518 O O . SER A 1 205 ? -38.781 5.617 11.217 1.00 58.09 205 SER A O 1
ATOM 1520 N N . ALA A 1 206 ? -40.133 6.517 12.775 1.00 54.72 206 ALA A N 1
ATOM 1521 C CA . ALA A 1 206 ? -39.149 7.481 13.271 1.00 54.72 206 ALA A CA 1
ATOM 1522 C C . ALA A 1 206 ? -37.904 6.812 13.892 1.00 54.72 206 ALA A C 1
ATOM 1524 O O . ALA A 1 206 ? -36.803 7.352 13.795 1.00 54.72 206 ALA A O 1
ATOM 1525 N N . LEU A 1 207 ? -38.059 5.623 14.487 1.00 51.41 207 LEU A N 1
ATOM 1526 C CA . LEU A 1 207 ? -36.957 4.839 15.064 1.00 51.41 207 LEU A CA 1
ATOM 1527 C C . LEU A 1 207 ? -36.150 4.080 14.008 1.00 51.41 207 LEU A C 1
ATOM 1529 O O . LEU A 1 207 ? -34.965 3.844 14.212 1.00 51.41 207 LEU A O 1
ATOM 1533 N N . THR A 1 208 ? -36.766 3.726 12.877 1.00 47.69 208 THR A N 1
ATOM 1534 C CA . THR A 1 208 ? -36.069 3.094 11.744 1.00 47.69 208 THR A CA 1
ATOM 1535 C C . THR A 1 208 ? -35.309 4.089 10.860 1.00 47.69 208 THR A C 1
ATOM 1537 O O . THR A 1 208 ? -34.469 3.676 10.067 1.00 47.69 208 THR A O 1
ATOM 1540 N N . SER A 1 209 ? -35.575 5.395 10.993 1.00 44.22 209 SER A N 1
ATOM 1541 C CA . SER A 1 209 ? -34.953 6.462 10.191 1.00 44.22 209 SER A CA 1
ATOM 1542 C C . SER A 1 209 ? -33.769 7.177 10.867 1.00 44.22 209 SER A C 1
ATOM 1544 O O . SER A 1 209 ? -33.268 8.158 10.323 1.00 44.22 209 SER A O 1
ATOM 1546 N N . GLY A 1 210 ? -33.301 6.716 12.034 1.00 44.44 210 GLY A N 1
ATOM 1547 C CA . GLY A 1 210 ? -32.140 7.282 12.738 1.00 44.44 210 GLY A CA 1
ATOM 1548 C C . GLY A 1 210 ? -31.475 6.280 13.696 1.00 44.44 210 GLY A C 1
ATOM 1549 O O . GLY A 1 210 ? -32.012 5.193 13.899 1.00 44.44 210 GLY A O 1
ATOM 1550 N N . PRO A 1 211 ? -30.313 6.603 14.299 1.00 46.41 211 PRO A N 1
ATOM 1551 C CA . PRO A 1 211 ? -29.680 5.744 15.298 1.00 46.41 211 PRO A CA 1
ATOM 1552 C C . PRO A 1 211 ? -30.515 5.750 16.588 1.00 46.41 211 PRO A C 1
ATOM 1554 O O . PRO A 1 211 ? -30.322 6.581 17.475 1.00 46.41 211 PRO A O 1
ATOM 1557 N N . ALA A 1 212 ? -31.490 4.845 16.686 1.00 52.56 212 ALA A N 1
ATOM 1558 C CA . ALA A 1 212 ? -32.285 4.672 17.894 1.00 52.56 212 ALA A CA 1
ATOM 1559 C C . ALA A 1 212 ? -31.386 4.196 19.046 1.00 52.56 212 ALA A C 1
ATOM 1561 O O . ALA A 1 212 ? -30.667 3.201 18.934 1.00 52.56 212 ALA A O 1
ATOM 1562 N N . SER A 1 213 ? -31.411 4.913 20.170 1.00 57.47 213 SER A N 1
ATOM 1563 C CA . SER A 1 213 ? -30.700 4.479 21.370 1.00 57.47 213 SER A CA 1
ATOM 1564 C C . SER A 1 213 ? -31.329 3.190 21.917 1.00 57.47 213 SER A C 1
ATOM 1566 O O . SER A 1 213 ? -32.538 2.988 21.817 1.00 57.47 213 SER A O 1
ATOM 1568 N N . CYS A 1 214 ? -30.521 2.331 22.549 1.00 54.50 214 CYS A N 1
ATOM 1569 C CA . CYS A 1 214 ? -30.987 1.107 23.220 1.00 54.50 214 CYS A CA 1
ATOM 1570 C C . CYS A 1 214 ? -32.195 1.375 24.145 1.00 54.50 214 CYS A C 1
ATOM 1572 O O . CYS A 1 214 ? -33.148 0.600 24.152 1.00 54.50 214 CYS A O 1
ATOM 1574 N N . ALA A 1 215 ? -32.203 2.521 24.836 1.00 58.06 215 ALA A N 1
ATOM 1575 C CA . ALA A 1 215 ? -33.309 2.950 25.691 1.00 58.06 215 ALA A CA 1
ATOM 1576 C C . ALA A 1 215 ? -34.598 3.253 24.905 1.00 58.06 215 ALA A C 1
ATOM 1578 O O . ALA A 1 215 ? -35.676 2.850 25.333 1.00 58.06 215 ALA A O 1
ATOM 1579 N N . ALA A 1 216 ? -34.505 3.915 23.746 1.00 64.38 216 ALA A N 1
ATOM 1580 C CA . ALA A 1 216 ? -35.668 4.214 22.911 1.00 64.38 216 ALA A CA 1
ATOM 1581 C C . ALA A 1 216 ? -36.283 2.933 22.330 1.00 64.38 216 ALA A C 1
ATOM 1583 O O . ALA A 1 216 ? -37.499 2.752 22.380 1.00 64.38 216 ALA A O 1
ATOM 1584 N N . THR A 1 217 ? -35.450 2.007 21.849 1.00 63.91 217 THR A N 1
ATOM 1585 C CA . THR A 1 217 ? -35.926 0.727 21.314 1.00 63.91 217 THR A CA 1
ATOM 1586 C C . THR A 1 217 ? -36.514 -0.156 22.420 1.00 63.91 217 THR A C 1
ATOM 1588 O O . THR A 1 217 ? -37.589 -0.711 22.224 1.00 63.91 217 THR A O 1
ATOM 1591 N N . GLN A 1 218 ? -35.904 -0.216 23.613 1.00 67.62 218 GLN A N 1
ATOM 1592 C CA . GLN A 1 218 ? -36.480 -0.915 24.775 1.00 67.62 218 GLN A CA 1
ATOM 1593 C C . GLN A 1 218 ? -37.826 -0.324 25.207 1.00 67.62 218 GLN A C 1
ATOM 1595 O O . GLN A 1 218 ? -38.772 -1.070 25.451 1.00 67.62 218 GLN A O 1
ATOM 1600 N N . GLN A 1 219 ? -37.938 1.006 25.258 1.00 72.69 219 GLN A N 1
ATOM 1601 C CA . GLN A 1 219 ? -39.182 1.687 25.615 1.00 72.69 219 GLN A CA 1
ATOM 1602 C C . GLN A 1 219 ? -40.297 1.412 24.594 1.00 72.69 219 GLN A C 1
ATOM 1604 O O . GLN A 1 219 ? -41.467 1.299 24.959 1.00 72.69 219 GLN A O 1
ATOM 1609 N N . VAL A 1 220 ? -39.945 1.278 23.314 1.00 71.31 220 VAL A N 1
ATOM 1610 C CA . VAL A 1 220 ? -40.895 0.935 22.249 1.00 71.31 220 VAL A CA 1
ATOM 1611 C C . VAL A 1 220 ? -41.291 -0.531 22.318 1.00 71.31 220 VAL A C 1
ATOM 1613 O O . VAL A 1 220 ? -42.484 -0.805 22.284 1.00 71.31 220 VAL A O 1
ATOM 1616 N N . THR A 1 221 ? -40.351 -1.455 22.523 1.00 72.94 221 THR A N 1
ATOM 1617 C CA . THR A 1 221 ? -40.665 -2.875 22.745 1.00 72.94 221 THR A CA 1
ATOM 1618 C C . THR A 1 221 ? -41.607 -3.054 23.936 1.00 72.94 221 THR A C 1
ATOM 1620 O O . THR A 1 221 ? -42.625 -3.721 23.801 1.00 72.94 221 THR A O 1
ATOM 1623 N N . GLN A 1 222 ? -41.342 -2.393 25.070 1.00 76.69 222 GLN A N 1
ATOM 1624 C CA . GLN A 1 222 ? -42.216 -2.443 26.250 1.00 76.69 222 GLN A CA 1
ATOM 1625 C C . GLN A 1 222 ? -43.617 -1.890 25.968 1.00 76.69 222 GLN A C 1
ATOM 1627 O O . GLN A 1 222 ? -44.606 -2.471 26.401 1.00 76.69 222 GLN A O 1
ATOM 1632 N N . ARG A 1 223 ? -43.724 -0.788 25.216 1.00 74.81 223 ARG A N 1
ATOM 1633 C CA . ARG A 1 223 ? -45.023 -0.211 24.833 1.00 74.81 223 ARG A CA 1
ATOM 1634 C C . ARG A 1 223 ? -45.806 -1.093 23.866 1.00 74.81 223 ARG A C 1
ATOM 1636 O O . ARG A 1 223 ? -47.017 -1.196 24.006 1.00 74.81 223 ARG A O 1
ATOM 1643 N N . VAL A 1 224 ? -45.133 -1.701 22.891 1.00 73.94 224 VAL A N 1
ATOM 1644 C CA . VAL A 1 224 ? -45.765 -2.614 21.928 1.00 73.94 224 VAL A CA 1
ATOM 1645 C C . VAL A 1 224 ? -46.209 -3.900 22.633 1.00 73.94 224 VAL A C 1
ATOM 1647 O O . VAL A 1 224 ? -47.307 -4.373 22.365 1.00 73.94 224 VAL A O 1
ATOM 1650 N N . GLN A 1 225 ? -45.415 -4.412 23.579 1.00 76.06 225 GLN A N 1
ATOM 1651 C CA . GLN A 1 225 ? -45.768 -5.575 24.398 1.00 76.06 225 GLN A CA 1
ATOM 1652 C C . GLN A 1 225 ? -46.969 -5.283 25.313 1.00 76.06 225 GLN A C 1
ATOM 1654 O O . GLN A 1 225 ? -47.919 -6.053 25.329 1.00 76.06 225 GLN A O 1
ATOM 1659 N N . ALA A 1 226 ? -46.988 -4.130 25.993 1.00 75.44 226 ALA A N 1
ATOM 1660 C CA . ALA A 1 226 ? -48.117 -3.729 26.838 1.00 75.44 226 ALA A CA 1
ATOM 1661 C C . ALA A 1 226 ? -49.429 -3.558 26.045 1.00 75.44 226 ALA A C 1
ATOM 1663 O O . ALA A 1 226 ? -50.497 -3.907 26.534 1.00 75.44 226 ALA A O 1
ATOM 1664 N N . LEU A 1 227 ? -49.350 -3.053 24.807 1.00 71.50 227 LEU A N 1
ATOM 1665 C CA . LEU A 1 227 ? -50.502 -2.979 23.899 1.00 71.50 227 LEU A CA 1
ATOM 1666 C C . LEU A 1 227 ? -50.951 -4.358 23.397 1.00 71.50 227 LEU A C 1
ATOM 1668 O O . LEU A 1 227 ? -52.122 -4.536 23.083 1.00 71.50 227 LEU A O 1
ATOM 1672 N N . HIS A 1 228 ? -50.031 -5.314 23.277 1.00 76.00 228 HIS A N 1
ATOM 1673 C CA . HIS A 1 228 ? -50.347 -6.673 22.847 1.00 76.00 228 HIS A CA 1
ATOM 1674 C C . HIS A 1 228 ? -51.029 -7.488 23.959 1.00 76.00 228 HIS A C 1
ATOM 1676 O O . HIS A 1 228 ? -51.983 -8.210 23.672 1.00 76.00 228 HIS A O 1
ATOM 1682 N N . ASP A 1 229 ? -50.551 -7.368 25.201 1.00 74.06 229 ASP A N 1
ATOM 1683 C CA . ASP A 1 229 ? -50.933 -8.276 26.289 1.00 74.06 229 ASP A CA 1
ATOM 1684 C C . ASP A 1 229 ? -52.192 -7.838 27.059 1.00 74.06 229 ASP A C 1
ATOM 1686 O O . ASP A 1 229 ? -52.981 -8.701 27.436 1.00 74.06 229 ASP A O 1
ATOM 1690 N N . ASP A 1 230 ? -52.424 -6.531 27.248 1.00 65.88 230 ASP A N 1
ATOM 1691 C CA . ASP A 1 230 ? -53.386 -6.047 28.258 1.00 65.88 230 ASP A CA 1
ATOM 1692 C C . ASP A 1 230 ? -54.427 -5.025 27.759 1.00 65.88 230 ASP A C 1
ATOM 1694 O O . ASP A 1 230 ? -55.274 -4.592 28.543 1.00 65.88 230 ASP A O 1
ATOM 1698 N N . ASP A 1 231 ? -54.410 -4.615 26.484 1.00 70.81 231 ASP A N 1
ATOM 1699 C CA . ASP A 1 231 ? -55.347 -3.597 25.985 1.00 70.81 231 ASP A CA 1
ATOM 1700 C C . ASP A 1 231 ? -56.543 -4.222 25.229 1.00 70.81 231 ASP A C 1
ATOM 1702 O O . ASP A 1 231 ? -56.426 -4.550 24.042 1.00 70.81 231 ASP A O 1
ATOM 1706 N N . PRO A 1 232 ? -57.730 -4.359 25.863 1.00 74.06 232 PRO A N 1
ATOM 1707 C CA . PRO A 1 232 ? -58.928 -4.884 25.204 1.00 74.06 232 PRO A CA 1
ATOM 1708 C C . PRO A 1 232 ? -59.437 -3.974 24.074 1.00 74.06 232 PRO A C 1
ATOM 1710 O O . PRO A 1 232 ? -60.324 -4.376 23.322 1.00 74.06 232 PRO A O 1
ATOM 1713 N N . ALA A 1 233 ? -58.905 -2.752 23.945 1.00 71.94 233 ALA A N 1
ATOM 1714 C CA . ALA A 1 233 ? -59.230 -1.837 22.860 1.00 71.94 233 ALA A CA 1
ATOM 1715 C C . ALA A 1 233 ? -58.407 -2.083 21.587 1.00 71.94 233 ALA A C 1
ATOM 1717 O O . ALA A 1 233 ? -58.679 -1.429 20.578 1.00 71.94 233 ALA A O 1
ATOM 1718 N N . VAL A 1 234 ? -57.425 -2.995 21.596 1.00 69.25 234 VAL A N 1
ATOM 1719 C CA . VAL A 1 234 ? -56.679 -3.374 20.390 1.00 69.25 234 VAL A CA 1
ATOM 1720 C C . VAL A 1 234 ? -57.485 -4.413 19.603 1.00 69.25 234 VAL A C 1
ATOM 1722 O O . VAL A 1 234 ? -57.663 -5.537 20.073 1.00 69.25 234 VAL A O 1
ATOM 1725 N N . PRO A 1 235 ? -57.967 -4.074 18.391 1.00 79.31 235 PRO A N 1
ATOM 1726 C CA . PRO A 1 235 ? -58.686 -5.015 17.543 1.00 79.31 235 PRO A CA 1
ATOM 1727 C C . PRO A 1 235 ? -57.867 -6.282 17.260 1.00 79.31 235 PRO A C 1
ATOM 1729 O O . PRO A 1 235 ? -56.673 -6.201 16.961 1.00 79.31 235 PRO A O 1
ATOM 1732 N N . GLU A 1 236 ? -58.513 -7.451 17.318 1.00 77.88 236 GLU A N 1
ATOM 1733 C CA . GLU A 1 236 ? -57.876 -8.759 17.077 1.00 77.88 236 GLU A CA 1
ATOM 1734 C C . GLU A 1 236 ? -57.148 -8.837 15.725 1.00 77.88 236 GLU A C 1
ATOM 1736 O O . GLU A 1 236 ? -56.102 -9.474 15.612 1.00 77.88 236 GLU A O 1
ATOM 1741 N N . ASP A 1 237 ? -57.637 -8.130 14.703 1.00 77.94 237 ASP A N 1
ATOM 1742 C CA . ASP A 1 237 ? -57.020 -8.080 13.375 1.00 77.94 237 ASP A CA 1
ATOM 1743 C C . ASP A 1 237 ? -55.692 -7.298 13.335 1.00 77.94 237 ASP A C 1
ATOM 1745 O O . ASP A 1 237 ? -54.927 -7.447 12.381 1.00 77.94 237 ASP A O 1
ATOM 1749 N N . LEU A 1 238 ? -55.363 -6.516 14.373 1.00 74.00 238 LEU A N 1
ATOM 1750 C CA . LEU A 1 238 ? -54.086 -5.799 14.491 1.00 74.00 238 LEU A CA 1
ATOM 1751 C C . LEU A 1 238 ? -53.018 -6.556 15.294 1.00 74.00 238 LEU A C 1
ATOM 1753 O O . LEU A 1 238 ? -51.830 -6.238 15.160 1.00 74.00 238 LEU A O 1
ATOM 1757 N N . LYS A 1 239 ? -53.390 -7.574 16.082 1.00 77.88 239 LYS A N 1
ATOM 1758 C CA . LYS A 1 239 ? -52.435 -8.356 16.890 1.00 77.88 239 LYS A CA 1
ATOM 1759 C C . LYS A 1 239 ? -51.331 -9.025 16.059 1.00 77.88 239 LYS A C 1
ATOM 1761 O O . LYS A 1 239 ? -50.169 -8.898 16.451 1.00 77.88 239 LYS A O 1
ATOM 1766 N N . PRO A 1 240 ? -51.601 -9.624 14.878 1.00 77.88 240 PRO A N 1
ATOM 1767 C CA . PRO A 1 240 ? -50.540 -10.186 14.036 1.00 77.88 240 PRO A CA 1
ATOM 1768 C C . PRO A 1 240 ? -49.490 -9.148 13.607 1.00 77.88 240 PRO A C 1
ATOM 1770 O O . PRO A 1 240 ? -48.301 -9.456 13.532 1.00 77.88 240 PRO A O 1
ATOM 1773 N N . GLY A 1 241 ? -49.907 -7.898 13.372 1.00 75.12 241 GLY A N 1
ATOM 1774 C CA . GLY A 1 241 ? -49.002 -6.796 13.037 1.00 75.12 241 GLY A CA 1
ATOM 1775 C C . GLY A 1 241 ? -48.112 -6.378 14.211 1.00 75.12 241 GLY A C 1
ATOM 1776 O O . GLY A 1 241 ? -46.919 -6.146 14.022 1.00 75.12 241 GLY A O 1
ATOM 1777 N N . LEU A 1 242 ? -48.658 -6.338 15.431 1.00 74.62 242 LEU A N 1
ATOM 1778 C CA . LEU A 1 242 ? -47.885 -6.056 16.648 1.00 74.62 242 LEU A CA 1
ATOM 1779 C C . LEU A 1 242 ? -46.859 -7.160 16.934 1.00 74.62 242 LEU A C 1
ATOM 1781 O O . LEU A 1 242 ? -45.709 -6.849 17.238 1.00 74.62 242 LEU A O 1
ATOM 1785 N N . VAL A 1 243 ? -47.233 -8.430 16.746 1.00 75.06 243 VAL A N 1
ATOM 1786 C CA . VAL A 1 243 ? -46.311 -9.574 16.858 1.00 75.06 243 VAL A CA 1
ATOM 1787 C C . VAL A 1 243 ? -45.175 -9.469 15.838 1.00 75.06 243 VAL A C 1
ATOM 1789 O O . VAL A 1 243 ? -44.016 -9.672 16.194 1.00 75.06 243 VAL A O 1
ATOM 1792 N N . ALA A 1 244 ? -45.467 -9.088 14.590 1.00 71.88 244 ALA A N 1
ATOM 1793 C CA . ALA A 1 244 ? -44.437 -8.883 13.570 1.00 71.88 244 ALA A CA 1
ATOM 1794 C C . ALA A 1 244 ? -43.483 -7.721 13.914 1.00 71.88 244 ALA A C 1
ATOM 1796 O O . ALA A 1 244 ? -42.275 -7.830 13.701 1.00 71.88 244 ALA A O 1
ATOM 1797 N N . ILE A 1 245 ? -44.000 -6.630 14.493 1.00 73.19 245 ILE A N 1
ATOM 1798 C CA . ILE A 1 245 ? -43.182 -5.508 14.979 1.00 73.19 245 ILE A CA 1
ATOM 1799 C C . ILE A 1 245 ? -42.299 -5.955 16.149 1.00 73.19 245 ILE A C 1
ATOM 1801 O O . ILE A 1 245 ? -41.107 -5.664 16.137 1.00 73.19 245 ILE A O 1
ATOM 1805 N N . LEU A 1 246 ? -42.836 -6.691 17.125 1.00 72.69 246 LEU A N 1
ATOM 1806 C CA . LEU A 1 246 ? -42.060 -7.235 18.248 1.00 72.69 246 LEU A CA 1
ATOM 1807 C C . LEU A 1 246 ? -40.970 -8.197 17.771 1.00 72.69 246 LEU A C 1
ATOM 1809 O O . LEU A 1 246 ? -39.827 -8.082 18.208 1.00 72.69 246 LEU A O 1
ATOM 1813 N N . ALA A 1 247 ? -41.292 -9.087 16.829 1.00 70.94 247 ALA A N 1
ATOM 1814 C CA . ALA A 1 247 ? -40.324 -9.989 16.215 1.00 70.94 247 ALA A CA 1
ATOM 1815 C C . ALA A 1 247 ? -39.207 -9.209 15.505 1.00 70.94 247 ALA A C 1
ATOM 1817 O O . ALA A 1 247 ? -38.031 -9.513 15.688 1.00 70.94 247 ALA A O 1
ATOM 1818 N N . HIS A 1 248 ? -39.545 -8.153 14.760 1.00 70.94 248 HIS A N 1
ATOM 1819 C CA . HIS A 1 248 ? -38.549 -7.297 14.121 1.00 70.94 248 HIS A CA 1
ATOM 1820 C C . HIS A 1 248 ? -37.691 -6.533 15.143 1.00 70.94 248 HIS A C 1
ATOM 1822 O O . HIS A 1 248 ? -36.465 -6.552 15.044 1.00 70.94 248 HIS A O 1
ATOM 1828 N N . LEU A 1 249 ? -38.298 -5.927 16.168 1.00 66.06 249 LEU A N 1
ATOM 1829 C CA . LEU A 1 249 ? -37.581 -5.234 17.245 1.00 66.06 249 LEU A CA 1
ATOM 1830 C C . LEU A 1 249 ? -36.645 -6.177 18.015 1.00 66.06 249 LEU A C 1
ATOM 1832 O O . LEU A 1 249 ? -35.557 -5.762 18.401 1.00 66.06 249 LEU A O 1
ATOM 1836 N N . ALA A 1 250 ? -37.023 -7.445 18.188 1.00 64.25 250 ALA A N 1
ATOM 1837 C CA . ALA A 1 250 ? -36.176 -8.471 18.795 1.00 64.25 250 ALA A CA 1
ATOM 1838 C C . ALA A 1 250 ? -34.989 -8.886 17.904 1.00 64.25 250 ALA A C 1
ATOM 1840 O O . ALA A 1 250 ? -33.972 -9.345 18.420 1.00 64.25 250 ALA A O 1
ATOM 1841 N N . THR A 1 251 ? -35.090 -8.703 16.581 1.00 60.94 251 THR A N 1
ATOM 1842 C CA . THR A 1 251 ? -33.952 -8.878 15.658 1.00 60.94 251 THR A CA 1
ATOM 1843 C C . THR A 1 251 ? -33.035 -7.660 15.594 1.00 60.94 251 THR A C 1
ATOM 1845 O O . THR A 1 251 ? -31.913 -7.773 15.097 1.00 60.94 251 THR A O 1
ATOM 1848 N N . LEU A 1 252 ? -33.473 -6.500 16.103 1.00 58.00 252 LEU A N 1
ATOM 1849 C CA . LEU A 1 252 ? -32.591 -5.348 16.223 1.00 58.00 252 LEU A CA 1
ATOM 1850 C C . LEU A 1 252 ? -31.530 -5.652 17.290 1.00 58.00 252 LEU A C 1
ATOM 1852 O O . LEU A 1 252 ? -31.866 -6.176 18.354 1.00 58.00 252 LEU A O 1
ATOM 1856 N N . PRO A 1 253 ? -30.250 -5.325 17.047 1.00 54.41 253 PRO A N 1
ATOM 1857 C CA . PRO A 1 253 ? -29.175 -5.550 18.004 1.00 54.41 253 PRO A CA 1
ATOM 1858 C C . PRO A 1 253 ? -29.353 -4.617 19.213 1.00 54.41 253 PRO A C 1
ATOM 1860 O O . PRO A 1 253 ? -28.794 -3.528 19.291 1.00 54.41 253 PRO A O 1
ATOM 1863 N N . LEU A 1 254 ? -30.192 -5.048 20.156 1.00 45.50 254 LEU A N 1
ATOM 1864 C CA . LEU A 1 254 ? -30.597 -4.317 21.356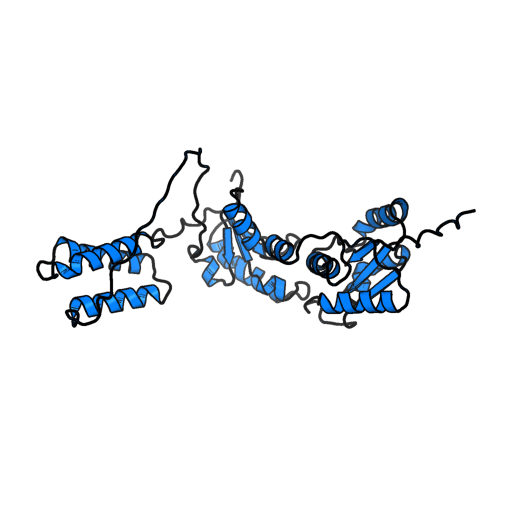 1.00 45.50 254 LEU A CA 1
ATOM 1865 C C . LEU A 1 254 ? -29.572 -4.397 22.486 1.00 45.50 254 LEU A C 1
ATOM 1867 O O . LEU A 1 254 ? -29.630 -3.614 23.435 1.00 45.50 254 LEU A O 1
ATOM 1871 N N . SER A 1 255 ? -28.612 -5.316 22.399 1.00 48.50 255 SER A N 1
ATOM 1872 C CA . SER A 1 255 ? -27.475 -5.332 23.305 1.00 48.50 255 SER A CA 1
ATOM 1873 C C . SER A 1 255 ? -26.581 -4.145 22.976 1.00 48.50 255 SER A C 1
ATOM 1875 O O . SER A 1 255 ? -25.937 -4.130 21.923 1.00 48.50 255 SER A O 1
ATOM 1877 N N . ARG A 1 256 ? -26.499 -3.177 23.897 1.00 45.59 256 ARG A N 1
ATOM 1878 C CA . ARG A 1 256 ? -25.366 -2.249 23.939 1.00 45.59 256 ARG A CA 1
ATOM 1879 C C . ARG A 1 256 ? -24.104 -3.104 23.737 1.00 45.59 256 ARG A C 1
ATOM 1881 O O . ARG A 1 256 ? -23.936 -4.066 24.492 1.00 45.59 256 ARG A O 1
ATOM 1888 N N . PRO A 1 257 ? -23.262 -2.820 22.728 1.00 54.62 257 PRO A N 1
ATOM 1889 C CA . PRO A 1 257 ? -21.930 -3.394 22.638 1.00 54.62 257 PRO A CA 1
ATOM 1890 C C . PRO A 1 257 ? -21.326 -3.420 24.035 1.00 54.62 257 PRO A C 1
ATOM 1892 O O . PRO A 1 257 ? -21.305 -2.375 24.689 1.00 54.62 257 PRO A O 1
ATOM 1895 N N . ALA A 1 258 ? -20.897 -4.592 24.515 1.00 62.31 258 ALA A N 1
ATOM 1896 C CA . ALA A 1 258 ? -20.209 -4.677 25.800 1.00 62.31 258 ALA A CA 1
ATOM 1897 C C . ALA A 1 258 ? -19.124 -3.594 25.825 1.00 62.31 258 ALA A C 1
ATOM 1899 O O . ALA A 1 258 ? -18.448 -3.409 24.807 1.00 62.31 258 ALA A O 1
ATOM 1900 N N . ALA A 1 259 ? -18.981 -2.852 26.921 1.00 79.62 259 ALA A N 1
ATOM 1901 C CA . ALA A 1 259 ? -17.940 -1.832 27.020 1.00 79.62 259 ALA A CA 1
ATOM 1902 C C . ALA A 1 259 ? -16.579 -2.422 26.603 1.00 79.62 259 ALA A C 1
ATOM 1904 O O . ALA A 1 259 ? -16.343 -3.630 26.736 1.00 79.62 259 ALA A O 1
ATOM 1905 N N . TRP A 1 260 ? -15.707 -1.601 26.022 1.00 84.31 260 TRP A N 1
ATOM 1906 C CA . TRP A 1 260 ? -14.361 -2.058 25.702 1.00 84.31 260 TRP A CA 1
ATOM 1907 C C . TRP A 1 260 ? -13.650 -2.484 26.987 1.00 84.31 260 TRP A C 1
ATOM 1909 O O . TRP A 1 260 ? -13.634 -1.748 27.970 1.00 84.31 260 TRP A O 1
ATOM 1919 N N . THR A 1 261 ? -13.066 -3.680 26.984 1.00 90.12 261 THR A N 1
ATOM 1920 C CA . THR A 1 261 ? -12.152 -4.096 28.047 1.00 90.12 261 THR A CA 1
ATOM 1921 C C . THR A 1 261 ? -10.780 -3.532 27.721 1.00 90.12 261 THR A C 1
ATOM 1923 O O . THR A 1 261 ? -10.211 -3.856 26.678 1.00 90.12 261 THR A O 1
ATOM 1926 N N . PHE A 1 262 ? -10.271 -2.670 28.594 1.00 90.94 262 PHE A N 1
ATOM 1927 C CA . PHE A 1 262 ? -8.951 -2.074 28.445 1.00 90.94 262 PHE A CA 1
ATOM 1928 C C . PHE A 1 262 ? -7.850 -3.018 28.970 1.00 90.94 262 PHE A C 1
ATOM 1930 O O . PHE A 1 262 ? -8.112 -3.814 29.875 1.00 90.94 262 PHE A O 1
ATOM 1937 N N . PRO A 1 263 ? -6.625 -2.951 28.417 1.00 95.25 263 PRO A N 1
ATOM 1938 C CA . PRO A 1 263 ? -6.197 -2.008 27.384 1.00 95.25 263 PRO A CA 1
ATOM 1939 C C . PRO A 1 263 ? -6.690 -2.333 25.969 1.00 95.25 263 PRO A C 1
ATOM 1941 O O . PRO A 1 263 ? -6.879 -3.490 25.592 1.00 95.25 263 PRO A O 1
ATOM 1944 N N . VAL A 1 264 ? -6.813 -1.283 25.160 1.00 94.38 264 VAL A N 1
ATOM 1945 C CA . VAL A 1 264 ? -7.155 -1.343 23.730 1.00 94.38 264 VAL A CA 1
ATOM 1946 C C . VAL A 1 264 ? -6.034 -0.752 22.879 1.00 94.38 264 VAL A C 1
ATOM 1948 O O . VAL A 1 264 ? -5.203 0.016 23.367 1.00 94.38 264 VAL A O 1
ATOM 1951 N N . ILE A 1 265 ? -6.008 -1.113 21.598 1.00 95.38 265 ILE A N 1
ATOM 1952 C CA . ILE A 1 265 ? -5.045 -0.614 20.616 1.00 95.38 265 ILE A CA 1
ATOM 1953 C C . ILE A 1 265 ? -5.769 0.262 19.602 1.00 95.38 265 ILE A C 1
ATOM 1955 O O . ILE A 1 265 ? -6.623 -0.227 18.870 1.00 95.38 265 ILE A O 1
ATOM 1959 N N . LEU A 1 266 ? -5.394 1.534 19.522 1.00 94.12 266 LEU A N 1
ATOM 1960 C CA . LEU A 1 266 ? -5.809 2.445 18.462 1.00 94.12 266 LEU A CA 1
ATOM 1961 C C . LEU A 1 266 ? -4.684 2.549 17.426 1.00 94.12 266 LEU A C 1
ATOM 1963 O O . LEU A 1 266 ? -3.521 2.708 17.792 1.00 94.12 266 LEU A O 1
ATOM 1967 N N . LYS A 1 267 ? -5.009 2.457 16.135 1.00 94.94 267 LYS A N 1
ATOM 1968 C CA . LYS A 1 267 ? -4.035 2.597 15.038 1.00 94.94 267 LYS A CA 1
ATOM 1969 C C . LYS A 1 267 ? -4.695 3.075 13.744 1.00 94.94 267 LYS A C 1
ATOM 1971 O O . LYS A 1 267 ? -5.889 2.832 13.577 1.00 94.94 267 LYS A O 1
ATOM 1976 N N . PRO A 1 268 ? -3.954 3.677 12.801 1.00 93.88 268 PRO A N 1
ATOM 1977 C CA . PRO A 1 268 ? -4.513 4.053 11.506 1.00 93.88 268 PRO A CA 1
ATOM 1978 C C . PRO A 1 268 ? -5.083 2.845 10.751 1.00 93.88 268 PRO A C 1
ATOM 1980 O O . PRO A 1 268 ? -4.489 1.753 10.738 1.00 93.88 268 PRO A O 1
ATOM 1983 N N . ALA A 1 269 ? -6.237 3.036 10.107 1.00 93.69 269 ALA A N 1
ATOM 1984 C CA . ALA A 1 269 ? -6.918 1.977 9.372 1.00 93.69 269 ALA A CA 1
ATOM 1985 C C . ALA A 1 269 ? -6.112 1.509 8.161 1.00 93.69 269 ALA A C 1
ATOM 1987 O O . ALA A 1 269 ? -6.011 0.304 7.930 1.00 93.69 269 ALA A O 1
ATOM 1988 N N . LYS A 1 270 ? -5.470 2.430 7.442 1.00 92.38 270 LYS A N 1
ATOM 1989 C CA . LYS A 1 270 ? -4.526 2.130 6.358 1.00 92.38 270 LYS A CA 1
ATOM 1990 C C . LYS A 1 270 ? -3.076 2.392 6.771 1.00 92.38 270 LYS A C 1
ATOM 1992 O O . LYS A 1 270 ? -2.816 2.984 7.815 1.00 92.38 270 LYS A O 1
ATOM 1997 N N . GLY A 1 271 ? -2.139 1.887 5.973 1.00 84.31 271 GLY A N 1
ATOM 1998 C CA . GLY A 1 271 ? -0.707 2.126 6.128 1.00 84.31 271 GLY A CA 1
ATOM 1999 C C . GLY A 1 271 ? 0.030 1.100 6.993 1.00 84.31 271 GLY A C 1
ATOM 2000 O O . GLY A 1 271 ? -0.559 0.363 7.798 1.00 84.31 271 GLY A O 1
ATOM 2001 N N . ALA A 1 272 ? 1.350 1.089 6.831 1.00 67.75 272 ALA A N 1
ATOM 2002 C CA . ALA A 1 272 ? 2.297 0.242 7.538 1.00 67.75 272 ALA A CA 1
ATOM 2003 C C . ALA A 1 272 ? 3.362 1.127 8.198 1.00 67.75 272 ALA A C 1
ATOM 2005 O O . ALA A 1 272 ? 3.850 2.075 7.590 1.00 67.75 272 ALA A O 1
ATOM 2006 N N . GLY A 1 273 ? 3.720 0.836 9.450 1.00 65.69 273 GLY A N 1
ATOM 2007 C CA . GLY A 1 273 ? 4.826 1.543 10.107 1.00 65.69 273 GLY A CA 1
ATOM 2008 C C . GLY A 1 273 ? 4.709 1.751 11.609 1.00 65.69 273 GLY A C 1
ATOM 2009 O O . GLY A 1 273 ? 5.589 2.376 12.183 1.00 65.69 273 GLY A O 1
ATOM 2010 N N . SER A 1 274 ? 3.659 1.254 12.268 1.00 70.81 274 SER A N 1
ATOM 2011 C CA . SER A 1 274 ? 3.428 1.447 13.715 1.00 70.81 274 SER A CA 1
ATOM 2012 C C . SER A 1 274 ? 3.375 2.914 14.179 1.00 70.81 274 SER A C 1
ATOM 2014 O O . SER A 1 274 ? 3.199 3.172 15.369 1.00 70.81 274 SER A O 1
ATOM 2016 N N . TYR A 1 275 ? 3.487 3.870 13.253 1.00 80.25 275 TYR A N 1
ATOM 2017 C CA . TYR A 1 275 ? 3.288 5.286 13.496 1.00 80.25 275 TYR A CA 1
ATOM 2018 C C . TYR A 1 275 ? 1.845 5.509 13.939 1.00 80.25 275 TYR A C 1
ATOM 2020 O O . TYR A 1 275 ? 0.908 4.909 13.405 1.00 80.25 275 TYR A O 1
ATOM 2028 N N . TYR A 1 276 ? 1.692 6.344 14.962 1.00 88.75 276 TYR A N 1
ATOM 2029 C CA . TYR A 1 276 ? 0.412 6.675 15.583 1.00 88.75 276 TYR A CA 1
ATOM 2030 C C . TYR A 1 276 ? -0.341 5.498 16.223 1.00 88.75 276 TYR A C 1
ATOM 2032 O O . TYR A 1 276 ? -1.526 5.615 16.524 1.00 88.75 276 TYR A O 1
ATOM 2040 N N . CYS A 1 277 ? 0.320 4.366 16.473 1.00 93.81 277 CYS A N 1
ATOM 2041 C CA . CYS A 1 277 ? -0.262 3.321 17.307 1.00 93.81 277 CYS A CA 1
ATOM 2042 C C . CYS A 1 277 ? -0.262 3.755 18.780 1.00 93.81 277 CYS A C 1
ATOM 2044 O O . CYS A 1 277 ? 0.767 4.169 19.312 1.00 93.81 277 CYS A O 1
ATOM 2046 N N . LEU A 1 278 ? -1.394 3.585 19.456 1.00 94.44 278 LEU A N 1
ATOM 2047 C CA . LEU A 1 278 ? -1.559 3.863 20.878 1.00 94.44 278 LEU A CA 1
ATOM 2048 C C . LEU A 1 278 ? -2.110 2.630 21.586 1.00 94.44 278 LEU A C 1
ATOM 2050 O O . LEU A 1 278 ? -3.132 2.082 21.176 1.00 94.44 278 LEU A O 1
ATOM 2054 N N . LYS A 1 279 ? -1.475 2.242 22.695 1.00 95.94 279 LYS A N 1
ATOM 2055 C CA . LYS A 1 279 ? -2.094 1.367 23.693 1.00 95.94 279 LYS A CA 1
ATOM 2056 C C . LYS A 1 279 ? -2.784 2.248 24.733 1.00 95.94 279 LYS A C 1
ATOM 2058 O O . LYS A 1 279 ? -2.108 2.855 25.558 1.00 95.94 279 LYS A O 1
ATOM 2063 N N . ALA A 1 280 ? -4.108 2.332 24.682 1.00 95.25 280 ALA A N 1
ATOM 2064 C CA . ALA A 1 280 ? -4.878 3.052 25.686 1.00 95.25 280 ALA A CA 1
ATOM 2065 C C . ALA A 1 280 ? -5.189 2.109 26.854 1.00 95.25 280 ALA A C 1
ATOM 2067 O O . ALA A 1 280 ? -5.693 1.007 26.645 1.00 95.25 280 ALA A O 1
ATOM 2068 N N . GLU A 1 281 ? -4.872 2.542 28.072 1.00 95.94 281 GLU A N 1
ATOM 2069 C CA . GLU A 1 281 ? -5.067 1.776 29.319 1.00 95.94 281 GLU A CA 1
ATOM 2070 C C . GLU A 1 281 ? -6.458 2.000 29.935 1.00 95.94 281 GLU A C 1
ATOM 2072 O O . GLU A 1 281 ? -6.896 1.230 30.782 1.00 95.94 281 GLU A O 1
ATOM 2077 N N . SER A 1 282 ? -7.153 3.056 29.512 1.00 93.00 282 SER A N 1
ATOM 2078 C CA . SER A 1 282 ? -8.491 3.432 29.967 1.00 93.00 282 SER A CA 1
ATOM 2079 C C . SER A 1 282 ? -9.216 4.244 28.891 1.00 93.00 282 SER A C 1
ATOM 2081 O O . SER A 1 282 ? -8.601 4.704 27.921 1.00 93.00 282 SER A O 1
ATOM 2083 N N . GLU A 1 283 ? -10.523 4.433 29.071 1.00 91.25 283 GLU A N 1
ATOM 2084 C CA . GLU A 1 283 ? -11.345 5.266 28.189 1.00 91.25 283 GLU A CA 1
ATOM 2085 C C . GLU A 1 283 ? -10.882 6.726 28.197 1.00 91.25 283 GLU A C 1
ATOM 2087 O O . GLU A 1 283 ? -10.674 7.302 27.130 1.00 91.25 283 GLU A O 1
ATOM 2092 N N . ASP A 1 284 ? -10.603 7.287 29.376 1.00 90.81 284 ASP A N 1
ATOM 2093 C CA . ASP A 1 284 ? -10.084 8.653 29.509 1.00 90.81 284 ASP A CA 1
ATOM 2094 C C . ASP A 1 284 ? -8.763 8.835 28.752 1.00 90.81 284 ASP A C 1
ATOM 2096 O O . ASP A 1 284 ? -8.606 9.797 27.998 1.00 90.81 284 ASP A O 1
ATOM 2100 N N . HIS A 1 285 ? -7.841 7.868 28.864 1.00 94.25 285 HIS A N 1
ATOM 2101 C CA . HIS A 1 285 ? -6.576 7.901 28.130 1.00 94.25 285 HIS A CA 1
ATOM 2102 C C . HIS A 1 285 ? -6.815 7.884 26.609 1.00 94.25 285 HIS A C 1
ATOM 2104 O O . HIS A 1 285 ? -6.188 8.648 25.872 1.00 94.25 285 HIS A O 1
ATOM 2110 N N . LEU A 1 286 ? -7.754 7.065 26.120 1.00 92.62 286 LEU A N 1
ATOM 2111 C CA . LEU A 1 286 ? -8.118 7.045 24.700 1.00 92.62 286 LEU A CA 1
ATOM 2112 C C . LEU A 1 286 ? -8.689 8.399 24.239 1.00 92.62 286 LEU A C 1
ATOM 2114 O O . LEU A 1 286 ? -8.276 8.915 23.198 1.00 92.62 286 LEU A O 1
ATOM 2118 N N . LEU A 1 287 ? -9.616 8.984 25.004 1.00 88.75 287 LEU A N 1
ATOM 2119 C CA . LEU A 1 287 ? -10.284 10.247 24.672 1.00 88.75 287 LEU A CA 1
ATOM 2120 C C . LEU A 1 287 ? -9.344 11.458 24.717 1.00 88.75 287 LEU A C 1
ATOM 2122 O O . LEU A 1 287 ? -9.520 12.395 23.929 1.00 88.75 287 LEU A O 1
ATOM 2126 N N . GLU A 1 288 ? -8.352 11.438 25.607 1.00 91.69 288 GLU A N 1
ATOM 2127 C CA . GLU A 1 288 ? -7.309 12.461 25.705 1.00 91.69 288 GLU A CA 1
ATOM 2128 C C . GLU A 1 288 ? -6.288 12.350 24.561 1.00 91.69 288 GLU A C 1
ATOM 2130 O O . GLU A 1 288 ? -5.853 13.354 23.991 1.00 91.69 288 GLU A O 1
ATOM 2135 N N . ALA A 1 289 ? -5.884 11.130 24.199 1.00 91.75 289 ALA A N 1
ATOM 2136 C CA . ALA A 1 289 ? -4.855 10.912 23.187 1.00 91.75 289 ALA A CA 1
ATOM 2137 C C . ALA A 1 289 ? -5.379 11.041 21.746 1.00 91.75 289 ALA A C 1
ATOM 2139 O O . ALA A 1 289 ? -4.643 11.511 20.876 1.00 91.75 289 ALA A O 1
ATOM 2140 N N . PHE A 1 290 ? -6.639 10.668 21.487 1.00 91.75 290 PHE A N 1
ATOM 2141 C CA . PHE A 1 290 ? -7.199 10.623 20.132 1.00 91.75 290 PHE A CA 1
ATOM 2142 C C . PHE A 1 290 ? -7.070 11.946 19.354 1.00 91.75 290 PHE A C 1
ATOM 2144 O O . PHE A 1 290 ? -6.585 11.892 18.225 1.00 91.75 290 PHE A O 1
ATOM 2151 N N . PRO A 1 291 ? -7.424 13.134 19.897 1.00 89.94 291 PRO A N 1
ATOM 2152 C CA . PRO A 1 291 ? -7.319 14.386 19.145 1.00 89.94 291 PRO A CA 1
ATOM 2153 C C . PRO A 1 291 ? -5.896 14.673 18.663 1.00 89.94 291 PRO A C 1
ATOM 2155 O O . PRO A 1 291 ? -5.717 15.022 17.502 1.00 89.94 291 PRO A O 1
ATOM 2158 N N . ARG A 1 292 ? -4.891 14.440 19.521 1.00 90.56 292 ARG A N 1
ATOM 2159 C CA . ARG A 1 292 ? -3.472 14.645 19.189 1.00 90.56 292 ARG A CA 1
ATOM 2160 C C . ARG A 1 292 ? -3.005 13.702 18.085 1.00 90.56 292 ARG A C 1
ATOM 2162 O O . ARG A 1 292 ? -2.307 14.121 17.165 1.00 90.56 292 ARG A O 1
ATOM 2169 N N . LEU A 1 293 ? -3.395 12.429 18.162 1.00 91.06 293 LEU A N 1
ATOM 2170 C CA . LEU A 1 293 ? -3.057 11.434 17.141 1.00 91.06 293 LEU A CA 1
ATOM 2171 C C . LEU A 1 293 ? -3.747 11.735 15.811 1.00 91.06 293 LEU A C 1
ATOM 2173 O O . LEU A 1 293 ? -3.115 11.641 14.764 1.00 91.06 293 LEU A O 1
ATOM 2177 N N . ASN A 1 294 ? -5.019 12.132 15.855 1.00 89.06 294 ASN A N 1
ATOM 2178 C CA . ASN A 1 294 ? -5.791 12.493 14.675 1.00 89.06 294 ASN A CA 1
ATOM 2179 C C . ASN A 1 294 ? -5.241 13.747 13.993 1.00 89.06 294 ASN A C 1
ATOM 2181 O O . ASN A 1 294 ? -5.073 13.756 12.779 1.00 89.06 294 ASN A O 1
ATOM 2185 N N . GLU A 1 295 ? -4.899 14.774 14.769 1.00 88.69 295 GLU A N 1
ATOM 2186 C CA . GLU A 1 295 ? -4.221 15.965 14.261 1.00 88.69 295 GLU A CA 1
ATOM 2187 C C . GLU A 1 295 ? -2.853 15.621 13.667 1.00 88.69 295 GLU A C 1
ATOM 2189 O O . GLU A 1 295 ? -2.541 16.087 12.579 1.00 88.69 295 GLU A O 1
ATOM 2194 N N . SER A 1 296 ? -2.071 14.746 14.309 1.00 87.69 296 SER A N 1
ATOM 2195 C CA . SER A 1 296 ? -0.772 14.316 13.771 1.00 87.69 296 SER A CA 1
ATOM 2196 C C . SER A 1 296 ? -0.924 13.554 12.451 1.00 87.69 296 SER A C 1
ATOM 2198 O O . SER A 1 296 ? -0.208 13.833 11.495 1.00 87.69 296 SER A O 1
ATOM 2200 N N . LEU A 1 297 ? -1.890 12.634 12.361 1.00 85.88 297 LEU A N 1
ATOM 2201 C CA . LEU A 1 297 ? -2.157 11.866 11.142 1.00 85.88 297 LEU A CA 1
ATOM 2202 C C . LEU A 1 297 ? -2.616 12.764 9.982 1.00 85.88 297 LEU A C 1
ATOM 2204 O O . LEU A 1 297 ? -2.214 12.534 8.844 1.00 85.88 297 LEU A O 1
ATOM 2208 N N . LEU A 1 298 ? -3.456 13.766 10.268 1.00 82.81 298 LEU A N 1
ATOM 2209 C CA . LEU A 1 298 ? -3.998 14.698 9.271 1.00 82.81 298 LEU A CA 1
ATOM 2210 C C . LEU A 1 298 ? -3.028 15.834 8.915 1.00 82.81 298 LEU A C 1
ATOM 2212 O O . LEU A 1 298 ? -3.068 16.344 7.798 1.00 82.81 298 LEU A O 1
ATOM 2216 N N . GLY A 1 299 ? -2.199 16.257 9.868 1.00 77.19 299 GLY A N 1
ATOM 2217 C CA . GLY A 1 299 ? -1.294 17.397 9.749 1.00 77.19 299 GLY A CA 1
ATOM 2218 C C . GLY A 1 299 ? 0.101 17.031 9.248 1.00 77.19 299 GLY A C 1
ATOM 2219 O O . GLY A 1 299 ? 0.780 17.875 8.659 1.00 77.19 299 GLY A O 1
ATOM 2220 N N . GLU A 1 300 ? 0.554 15.788 9.438 1.00 70.31 300 GLU A N 1
ATOM 2221 C CA . GLU A 1 300 ? 1.842 15.368 8.900 1.00 70.31 300 GLU A CA 1
ATOM 2222 C C . GLU A 1 300 ? 1.784 15.195 7.385 1.00 70.31 300 GLU A C 1
ATOM 2224 O O . GLU A 1 300 ? 1.083 14.342 6.844 1.00 70.31 300 GLU A O 1
ATOM 2229 N N . GLN A 1 301 ? 2.652 15.936 6.695 1.00 63.19 301 GLN A N 1
ATOM 2230 C CA . GLN A 1 301 ? 2.777 15.884 5.239 1.00 63.19 301 GLN A CA 1
ATOM 2231 C C . GLN A 1 301 ? 3.187 14.502 4.689 1.00 63.19 301 GLN A C 1
ATOM 2233 O O . GLN A 1 301 ? 3.236 14.303 3.482 1.00 63.19 301 GLN A O 1
ATOM 2238 N N . LYS A 1 302 ? 3.525 13.540 5.549 1.00 71.62 302 LYS A N 1
ATOM 2239 C CA . LYS A 1 302 ? 4.066 12.235 5.150 1.00 71.62 302 LYS A CA 1
ATOM 2240 C C . LYS A 1 302 ? 2.994 11.175 4.898 1.00 71.62 302 LYS A C 1
ATOM 2242 O O . LYS A 1 302 ? 3.312 10.162 4.280 1.00 71.62 302 LYS A O 1
ATOM 2247 N N . THR A 1 303 ? 1.763 11.381 5.365 1.00 76.81 303 THR A N 1
ATOM 2248 C CA . THR A 1 303 ? 0.674 10.414 5.178 1.00 76.81 303 THR A CA 1
ATOM 2249 C C . THR A 1 303 ? -0.153 10.800 3.950 1.00 76.81 303 THR A C 1
ATOM 2251 O O . THR A 1 303 ? -0.629 11.935 3.882 1.00 76.81 303 THR A O 1
ATOM 2254 N N . PRO A 1 304 ? -0.366 9.894 2.977 1.00 80.94 304 PRO A N 1
ATOM 2255 C CA . PRO A 1 304 ? -1.296 10.145 1.881 1.00 80.94 304 PRO A CA 1
ATOM 2256 C C . PRO A 1 304 ? -2.693 10.496 2.409 1.00 80.94 304 PRO A C 1
ATOM 2258 O O . PRO A 1 304 ? -3.200 9.844 3.325 1.00 80.94 304 PRO A O 1
ATOM 2261 N N . GLN A 1 305 ? -3.348 11.496 1.816 1.00 80.75 305 GLN A N 1
ATOM 2262 C CA . GLN A 1 305 ? -4.654 11.974 2.295 1.00 80.75 305 GLN A CA 1
ATOM 2263 C C . GLN A 1 305 ? -5.720 10.862 2.336 1.00 80.75 305 GLN A C 1
ATOM 2265 O O . GLN A 1 305 ? -6.544 10.814 3.246 1.00 80.75 305 GLN A O 1
ATOM 2270 N N . GLU A 1 306 ? -5.680 9.936 1.380 1.00 82.94 306 GLU A N 1
ATOM 2271 C CA . GLU A 1 306 ? -6.561 8.763 1.311 1.00 82.94 306 GLU A CA 1
ATOM 2272 C C . GLU A 1 306 ? -6.349 7.752 2.449 1.00 82.94 306 GLU A C 1
ATOM 2274 O O . GLU A 1 306 ? -7.290 7.059 2.845 1.00 82.94 306 GLU A O 1
ATOM 2279 N N . ASP A 1 307 ? -5.128 7.669 2.981 1.00 84.81 307 ASP A N 1
ATOM 2280 C CA . ASP A 1 307 ? -4.800 6.809 4.113 1.00 84.81 307 ASP A CA 1
ATOM 2281 C C . ASP A 1 307 ? -5.291 7.447 5.413 1.00 84.81 307 ASP A C 1
ATOM 2283 O O . ASP A 1 307 ? -5.886 6.760 6.243 1.00 84.81 307 ASP A O 1
ATOM 2287 N N . ALA A 1 308 ? -5.138 8.767 5.550 1.00 84.00 308 ALA A N 1
ATOM 2288 C CA . ALA A 1 308 ? -5.675 9.514 6.684 1.00 84.00 308 ALA A CA 1
ATOM 2289 C C . ALA A 1 308 ? -7.217 9.513 6.700 1.00 84.00 308 ALA A C 1
ATOM 2291 O O . ALA A 1 308 ? -7.835 9.294 7.742 1.00 84.00 308 ALA A O 1
ATOM 2292 N N . ALA A 1 309 ? -7.854 9.663 5.534 1.00 86.75 309 ALA A N 1
ATOM 2293 C CA . ALA A 1 309 ? -9.311 9.617 5.388 1.00 86.75 309 ALA A CA 1
ATOM 2294 C C . ALA A 1 309 ? -9.916 8.242 5.727 1.00 86.75 309 ALA A C 1
ATOM 2296 O O . ALA A 1 309 ? -11.099 8.150 6.059 1.00 86.75 309 ALA A O 1
ATOM 2297 N N . ALA A 1 310 ? -9.116 7.168 5.682 1.00 88.56 310 ALA A N 1
ATOM 2298 C CA . ALA A 1 310 ? -9.567 5.838 6.080 1.00 88.56 310 ALA A CA 1
ATOM 2299 C C . ALA A 1 310 ? -9.872 5.730 7.585 1.00 88.56 310 ALA A C 1
ATOM 2301 O O . ALA A 1 310 ? -10.527 4.768 7.985 1.00 88.56 310 ALA A O 1
ATOM 2302 N N . GLY A 1 311 ? -9.438 6.702 8.394 1.00 91.00 311 GLY A N 1
ATOM 2303 C CA . GLY A 1 311 ? -9.706 6.761 9.825 1.00 91.00 311 GLY A CA 1
ATOM 2304 C C . GLY A 1 311 ? -8.831 5.811 10.639 1.00 91.00 311 GLY A C 1
ATOM 2305 O O . GLY A 1 311 ? -7.686 5.504 10.291 1.00 91.00 311 GLY A O 1
ATOM 2306 N N . TRP A 1 312 ? -9.385 5.349 11.751 1.00 93.19 312 TRP A N 1
ATOM 2307 C CA . TRP A 1 312 ? -8.696 4.586 12.780 1.00 93.19 312 TRP A CA 1
ATOM 2308 C C . TRP A 1 312 ? -9.373 3.248 13.019 1.00 93.19 312 TRP A C 1
ATOM 2310 O O . TRP A 1 312 ? -10.581 3.105 12.880 1.00 93.19 312 TRP A O 1
ATOM 2320 N N . VAL A 1 313 ? -8.599 2.272 13.474 1.00 93.75 313 VAL A N 1
ATOM 2321 C CA . VAL A 1 313 ? -9.118 1.014 13.999 1.00 93.75 313 VAL A CA 1
ATOM 2322 C C . VAL A 1 313 ? -8.789 0.935 15.474 1.00 93.75 313 VAL A C 1
ATOM 2324 O O . VAL A 1 313 ? -7.625 1.049 15.864 1.00 93.75 313 VAL A O 1
ATOM 2327 N N . LEU A 1 314 ? -9.825 0.711 16.273 1.00 93.94 314 LEU A N 1
ATOM 2328 C CA . LEU A 1 314 ? -9.718 0.343 17.674 1.00 93.94 314 LEU A CA 1
ATOM 2329 C C . LEU A 1 314 ? -9.850 -1.171 17.786 1.00 93.94 314 LEU A C 1
ATOM 2331 O O . LEU A 1 314 ? -10.838 -1.734 17.324 1.00 93.94 314 LEU A O 1
ATOM 2335 N N . GLU A 1 315 ? -8.866 -1.832 18.379 1.00 94.56 315 GLU A N 1
ATOM 2336 C CA . GLU A 1 315 ? -8.848 -3.279 18.582 1.00 94.56 315 GLU A CA 1
ATOM 2337 C C . GLU A 1 315 ? -8.729 -3.616 20.071 1.00 94.56 315 GLU A C 1
ATOM 2339 O O . GLU A 1 315 ? -7.993 -2.969 20.819 1.00 94.56 315 GLU A O 1
ATOM 2344 N N . ALA A 1 316 ? -9.401 -4.683 20.498 1.00 92.88 316 ALA A N 1
ATOM 2345 C CA . ALA A 1 316 ? -9.140 -5.292 21.795 1.00 92.88 316 ALA A CA 1
ATOM 2346 C C . ALA A 1 316 ? -7.724 -5.885 21.805 1.00 92.88 316 ALA A C 1
ATOM 2348 O O . ALA A 1 316 ? -7.315 -6.551 20.846 1.00 92.88 316 ALA A O 1
ATOM 2349 N N . ARG A 1 317 ? -6.973 -5.684 22.895 1.00 90.44 317 ARG A N 1
ATOM 2350 C CA . ARG A 1 317 ? -5.675 -6.344 23.061 1.00 90.44 317 ARG A CA 1
ATOM 2351 C C . ARG A 1 317 ? -5.889 -7.853 23.199 1.00 90.44 317 ARG A C 1
ATOM 2353 O O . ARG A 1 317 ? -6.642 -8.307 24.054 1.00 90.44 317 ARG A O 1
ATOM 2360 N N . ILE A 1 318 ? -5.188 -8.629 22.377 1.00 83.94 318 ILE A N 1
ATOM 2361 C CA . ILE A 1 318 ? -5.095 -10.085 22.528 1.00 83.94 318 ILE A CA 1
ATOM 2362 C C . ILE A 1 318 ? -3.849 -10.394 23.363 1.00 83.94 318 ILE A C 1
ATOM 2364 O O . ILE A 1 318 ? -2.760 -9.918 23.044 1.00 83.94 318 ILE A O 1
ATOM 2368 N N . GLY A 1 319 ? -3.996 -11.197 24.417 1.00 78.50 319 GLY A N 1
ATOM 2369 C CA . GLY A 1 319 ? -2.890 -11.650 25.265 1.00 78.50 319 GLY A CA 1
ATOM 2370 C C . GLY A 1 319 ? -3.185 -11.508 26.757 1.00 78.50 319 GLY A C 1
ATOM 2371 O O . GLY A 1 319 ? -4.234 -10.994 27.139 1.00 78.50 319 GLY A O 1
ATOM 2372 N N . LYS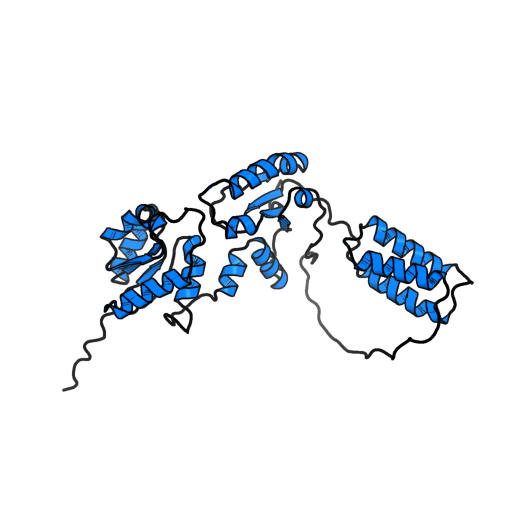 A 1 320 ? -2.263 -11.987 27.604 1.00 59.44 320 LYS A N 1
ATOM 2373 C CA . LYS A 1 320 ? -2.367 -11.800 29.059 1.00 59.44 320 LYS A CA 1
ATOM 2374 C C . LYS A 1 320 ? -2.317 -10.296 29.398 1.00 59.44 320 LYS A C 1
ATOM 2376 O O . LYS A 1 320 ? -1.564 -9.581 28.723 1.00 59.44 320 LYS A O 1
ATOM 2381 N N . PRO A 1 321 ? -3.119 -9.832 30.377 1.00 56.22 321 PRO A N 1
ATOM 2382 C CA . PRO A 1 321 ? -3.071 -8.453 30.860 1.00 56.22 321 PRO A CA 1
ATOM 2383 C C . PRO A 1 321 ? -1.643 -8.052 31.243 1.00 56.22 321 PRO A C 1
ATOM 2385 O O . PRO A 1 321 ? -0.930 -8.892 31.834 1.00 56.22 321 PRO A O 1
#

pLDDT: mean 79.11, std 20.45, range [26.0, 98.56]

Radius of gyration: 28.78 Å; chains: 1; bounding box: 83×49×71 Å

Secondary structure (DSSP, 8-state):
--------PPPPEEEE---SGGGHHHHHHHHHHT--EEEEEEGGGHHHHGGGTTT-SEEEEES-TT--TTS---HHHHHHHHHHHHHTTPPPPSEEE-SSGGGHHHHHHHTSTTTT------HHHHHHHHSHHHHHHHHHHTT-----EEEE-SHHHHSS--SS-----S-PPP--------PPPP---SSPPPHHHHHHHHHHHHHHTS---HHHHHHHHHHHHHHHHS-TTS-GGGHHHHHHHHHHHHHS--S--PPPPSSEEEEESS-SS-TT-EEESSHHHHHHHHHHHHHHHHH-TTS-HHHHHT-EEEEEPPS--